Protein AF-A0A1H4PQY4-F1 (afdb_monomer)

Secondary structure (DSSP, 8-state):
------S-EEEEE-TT--SS--PPPHHHHHHHHHHHHHHHHHHHHHHHHHHHHHHSPP--------------S-S---HHHHHHHHHHHHHHHHHHHHHHHHHHHHHHHHHHHHHHSHHHHHHHHHHHHHHTTTT-HHHHHHHHHHSHHHH-TT-HHHHHHHHHHHHHHHPPP------------TTTB-EE-TTS-EES-----SEEEETTEEEEPPHHHHHHTTSPBPEEEEEEEEEEETTEEEEEEEE-SGGGTT-EEEEETTEEEEESS----EEEEE-SSSEEEEES-TTTSEEEEEETTEEEEEET-SSPPPEEEEE----

Solvent-accessible surface area (backbone atoms only — not comparable to full-atom values): 18465 Å² total; per-residue (Å²): 133,42,84,74,59,73,57,54,28,31,49,27,54,36,82,82,53,53,80,62,76,66,72,79,50,72,64,58,51,51,52,49,42,50,54,42,57,63,46,37,59,55,52,50,54,51,48,52,46,50,58,47,42,72,76,46,84,78,81,78,82,78,76,78,78,69,80,74,74,77,72,80,94,81,68,88,84,54,69,64,59,57,48,49,54,52,50,52,53,50,50,52,52,50,52,54,49,50,52,49,52,52,50,49,52,56,48,52,51,52,31,51,54,46,45,74,33,71,73,26,48,56,51,50,51,49,48,53,58,53,59,74,40,78,65,41,63,65,61,48,53,47,46,48,72,63,38,75,67,45,55,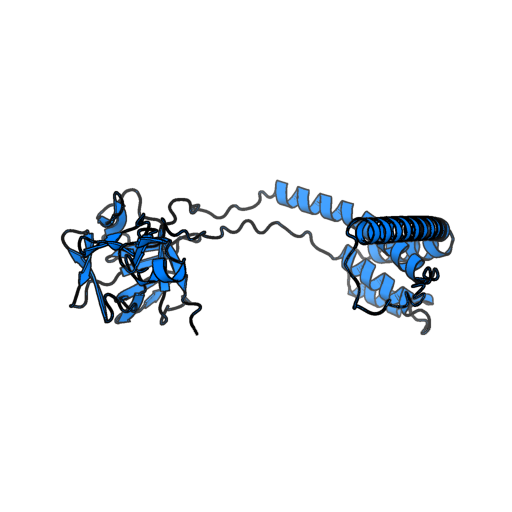40,82,89,32,53,67,59,46,54,47,49,51,52,47,45,51,51,69,58,52,73,61,85,75,83,84,56,69,82,75,89,78,88,47,71,48,33,32,30,19,52,41,97,87,57,33,33,22,33,63,60,76,43,67,62,56,45,76,56,98,87,39,84,40,74,53,52,74,70,51,35,50,63,75,77,34,33,63,44,31,30,25,51,46,64,78,65,46,56,54,96,64,20,35,35,18,22,41,29,29,66,37,83,94,53,50,76,20,16,51,26,67,60,94,43,31,31,24,77,30,88,56,88,44,69,43,35,28,39,42,65,53,85,62,35,27,39,43,22,41,56,51,93,89,82,26,21,29,32,27,73,59,89,52,31,32,31,49,34,70,81,51,95,66,58,29,36,28,43,75,48,69,60,88,72,127

Sequence (327 aa):
MGYLRKNSFMIFSDEGAPTEDRKLDPKEIAEIEAKHQEGKKRRADELILQEIGRRVPEVKKTYRSEKVSMPDRDGPKDPERDRAARAEAAEEAAKAKAEQAAAEAKRAEKVKAKAAGPEGDTLRQIVQSVQSFEGDRTAFTAFLSGDIDMKRRDNFDLRAFAWKVFEIETSKAKLPDNRYVPHRSAESTVRFKDDHRLGINEIGRQVKWVDGDQVSMTQSEKDQDQNPALWVKVADGAWAKDGNWGGHLQITCATQEGKWIGTKRAWLTPVSSKAQPVAFYDMGNYYEIWEKDRESGWALVVEGDHLRFIQNADRPGKFQIADSIWD

Foldseek 3Di:
DADAFQAKWFKFFDQPFDLDFDDDDPVNQVVLQVVLVVVLVVVLLVLLLVLLLVVQDDDPPPPPPPPPPDPDPDDPDPVVVVVVVVVVVVVVVVVSVVVNVVVVVVSSVVSVVVCVDPSVVVSVVLLVCLVVCQLPPVSLVCCLCPDPLSVDPVNVSVVVSSVVSSCSSPDGRDDDPRGDDGDDDQQRFWWQDPVQFIFGHDQQPQWDDDPNDTDGDDPVCSCAPGIHGWMWHADAPWDDDPNKIKHWIATPDPVQHRFTFADDVQFTGTHNDTHAMWMWDCSPRFTWIWRPDPPATFTWDHDPGTIGTHGPPPDHTTMDMGGPPPD

Structure (mmCIF, N/CA/C/O backbone):
data_AF-A0A1H4PQY4-F1
#
_entry.id   AF-A0A1H4PQY4-F1
#
loop_
_atom_site.group_PDB
_atom_site.id
_atom_site.type_symbol
_atom_site.label_atom_id
_atom_site.label_alt_id
_atom_site.label_comp_id
_atom_site.label_asym_id
_atom_site.label_entity_id
_atom_site.label_seq_id
_atom_site.pdbx_PDB_ins_code
_atom_site.Cartn_x
_atom_site.Cartn_y
_atom_site.Cartn_z
_atom_site.occupancy
_atom_site.B_iso_or_equiv
_atom_site.auth_seq_id
_atom_site.auth_comp_id
_atom_site.auth_asym_id
_atom_site.auth_atom_id
_atom_site.pdbx_PDB_model_num
ATOM 1 N N . MET A 1 1 ? -0.709 -14.478 15.725 1.00 33.78 1 MET A N 1
ATOM 2 C CA . MET A 1 1 ? -0.362 -13.839 17.015 1.00 33.78 1 MET A CA 1
ATOM 3 C C . MET A 1 1 ? -0.885 -12.414 16.947 1.00 33.78 1 MET A C 1
ATOM 5 O O . MET A 1 1 ? -0.330 -11.638 16.184 1.00 33.78 1 MET A O 1
ATOM 9 N N . GLY A 1 2 ? -2.012 -12.110 17.600 1.00 37.50 2 GLY A N 1
ATOM 10 C CA . GLY A 1 2 ? -2.624 -10.776 17.535 1.00 37.50 2 GLY A CA 1
ATOM 11 C C . GLY A 1 2 ? -1.738 -9.729 18.214 1.00 37.50 2 GLY A C 1
ATOM 12 O O . GLY A 1 2 ? -1.195 -9.984 19.289 1.00 37.50 2 GLY A O 1
ATOM 13 N N . TYR A 1 3 ? -1.550 -8.578 17.568 1.00 46.56 3 TYR A N 1
ATOM 14 C CA . TYR A 1 3 ? -0.760 -7.473 18.106 1.00 46.56 3 TYR A CA 1
ATOM 15 C C . TYR A 1 3 ? -1.542 -6.768 19.225 1.00 46.56 3 TYR A C 1
ATOM 17 O O . TYR A 1 3 ? -2.517 -6.071 18.968 1.00 46.56 3 TYR A O 1
ATOM 25 N N . LEU A 1 4 ? -1.102 -6.927 20.476 1.00 52.59 4 LEU A N 1
ATOM 26 C CA . LEU A 1 4 ? -1.619 -6.161 21.616 1.00 52.59 4 LEU A CA 1
ATOM 27 C C . LEU A 1 4 ? -1.149 -4.700 21.529 1.00 52.59 4 LEU A C 1
ATOM 29 O O . LEU A 1 4 ? 0.046 -4.417 21.648 1.00 52.59 4 LEU A O 1
ATOM 33 N N . ARG A 1 5 ? -2.088 -3.765 21.355 1.00 60.78 5 ARG A N 1
ATOM 34 C CA . ARG A 1 5 ? -1.817 -2.320 21.276 1.00 60.78 5 ARG A CA 1
ATOM 35 C C . ARG A 1 5 ? -1.573 -1.730 22.670 1.00 60.78 5 ARG A C 1
ATOM 37 O O . ARG A 1 5 ? -2.505 -1.352 23.373 1.00 60.78 5 ARG A O 1
ATOM 44 N N . LYS A 1 6 ? -0.297 -1.684 23.076 1.00 59.44 6 LYS A N 1
ATOM 45 C CA . LYS A 1 6 ? 0.154 -1.080 24.350 1.00 59.44 6 LYS A CA 1
ATOM 46 C C . LYS A 1 6 ? 0.358 0.442 24.277 1.00 59.44 6 LYS A C 1
ATOM 48 O O . LYS A 1 6 ? 0.360 1.094 25.318 1.00 59.44 6 LYS A O 1
ATOM 53 N N . ASN A 1 7 ? 0.524 0.985 23.070 1.00 74.88 7 ASN A N 1
ATOM 54 C CA . ASN A 1 7 ? 0.699 2.417 22.816 1.00 74.88 7 ASN A CA 1
ATOM 55 C C . ASN A 1 7 ? -0.653 3.105 22.586 1.00 74.88 7 ASN A C 1
ATOM 57 O O . ASN A 1 7 ? -1.669 2.436 22.391 1.00 74.88 7 ASN A O 1
ATOM 61 N N . SER A 1 8 ? -0.653 4.437 22.634 1.00 86.69 8 SER A N 1
ATOM 62 C CA . SER A 1 8 ? -1.851 5.235 22.386 1.00 86.69 8 SER A CA 1
ATOM 63 C C . SER A 1 8 ? -2.271 5.192 20.912 1.00 86.69 8 SER A C 1
ATOM 65 O O . SER A 1 8 ? -1.435 5.188 20.009 1.00 86.69 8 SER A O 1
ATOM 67 N N . PHE A 1 9 ? -3.575 5.173 20.665 1.00 89.62 9 PHE A N 1
ATOM 68 C CA . PHE A 1 9 ? -4.172 5.193 19.338 1.00 89.62 9 PHE A CA 1
ATOM 69 C C . PHE A 1 9 ? -5.474 5.999 19.329 1.00 89.62 9 PHE A C 1
ATOM 71 O O . PHE A 1 9 ? -6.131 6.182 20.356 1.00 89.62 9 PHE A O 1
ATOM 78 N N . MET A 1 10 ? -5.855 6.469 18.145 1.00 90.56 10 MET A N 1
ATOM 79 C CA . MET A 1 10 ? -7.149 7.095 17.877 1.00 90.56 10 MET A CA 1
ATOM 80 C C . MET A 1 10 ? -8.108 6.104 17.238 1.00 90.56 10 MET A C 1
ATOM 82 O O . MET A 1 10 ? -7.688 5.192 16.528 1.00 90.56 10 MET A O 1
ATOM 86 N N . ILE A 1 11 ? -9.400 6.358 17.421 1.00 93.50 11 ILE A N 1
ATOM 87 C CA . ILE A 1 11 ? -10.490 5.656 16.745 1.00 93.50 11 ILE A CA 1
ATOM 88 C C . ILE A 1 11 ? -11.163 6.642 15.785 1.00 93.50 11 ILE A C 1
ATOM 90 O O . ILE A 1 11 ? -11.366 7.811 16.127 1.00 93.50 11 ILE A O 1
ATOM 94 N N . PHE A 1 12 ? -11.516 6.190 14.586 1.00 94.00 12 PHE A N 1
ATOM 95 C CA . PHE A 1 12 ? -12.342 6.956 13.654 1.00 94.00 12 PHE A CA 1
ATOM 96 C C . PHE A 1 12 ? -13.389 6.060 12.994 1.00 94.00 12 PHE A C 1
ATOM 98 O O . PHE A 1 12 ? -13.170 4.862 12.826 1.00 94.00 12 PHE A O 1
ATOM 105 N N . SER A 1 13 ? -14.550 6.631 12.684 1.00 95.31 13 SER A N 1
ATOM 106 C CA . SER A 1 13 ? -15.623 5.943 11.969 1.00 95.31 13 SER A CA 1
ATOM 107 C C . SER A 1 13 ? -15.260 5.790 10.492 1.00 95.31 13 SER A C 1
ATOM 109 O O . SER A 1 13 ? -14.629 6.660 9.897 1.00 95.31 13 SER A O 1
ATOM 111 N N . ASP A 1 14 ? -15.643 4.670 9.900 1.00 94.19 14 ASP A N 1
ATOM 112 C CA . ASP A 1 14 ? -15.400 4.367 8.497 1.00 94.19 14 ASP A CA 1
ATOM 113 C C . ASP A 1 14 ? -16.565 3.562 7.916 1.00 94.19 14 ASP A C 1
ATOM 115 O O . ASP A 1 14 ? -16.443 2.390 7.557 1.00 94.19 14 ASP A O 1
ATOM 119 N N . GLU A 1 15 ? -17.742 4.188 7.859 1.00 90.81 15 GLU A N 1
ATOM 120 C CA . GLU A 1 15 ? -18.964 3.547 7.353 1.00 90.81 15 GLU A CA 1
ATOM 121 C C . GLU A 1 15 ? -18.823 3.030 5.911 1.00 90.81 15 GLU A C 1
ATOM 123 O O . GLU A 1 15 ? -19.484 2.059 5.528 1.00 90.81 15 GLU A O 1
ATOM 128 N N . GLY A 1 16 ? -17.934 3.652 5.130 1.00 89.38 16 GLY A N 1
ATOM 129 C CA . GLY A 1 16 ? -17.624 3.286 3.751 1.00 89.38 16 GLY A CA 1
ATOM 130 C C . GLY A 1 16 ? -16.716 2.064 3.601 1.00 89.38 16 GLY A C 1
ATOM 131 O O . GLY A 1 16 ? -16.601 1.556 2.483 1.00 89.38 16 GLY A O 1
ATOM 132 N N . ALA A 1 17 ? -16.104 1.563 4.682 1.00 90.12 17 ALA A N 1
ATOM 133 C CA . ALA A 1 17 ? -15.216 0.409 4.607 1.00 90.12 17 ALA A CA 1
ATOM 134 C C . ALA A 1 17 ? -15.949 -0.811 4.017 1.00 90.12 17 ALA A C 1
ATOM 136 O O . ALA A 1 17 ? -17.002 -1.215 4.531 1.00 90.12 17 ALA A O 1
ATOM 137 N N . PRO A 1 18 ? -15.430 -1.432 2.947 1.00 87.75 18 PRO A N 1
ATOM 138 C CA . PRO A 1 18 ? -16.059 -2.601 2.353 1.00 87.75 18 PRO A CA 1
ATOM 139 C C . PRO A 1 18 ? -15.957 -3.800 3.301 1.00 87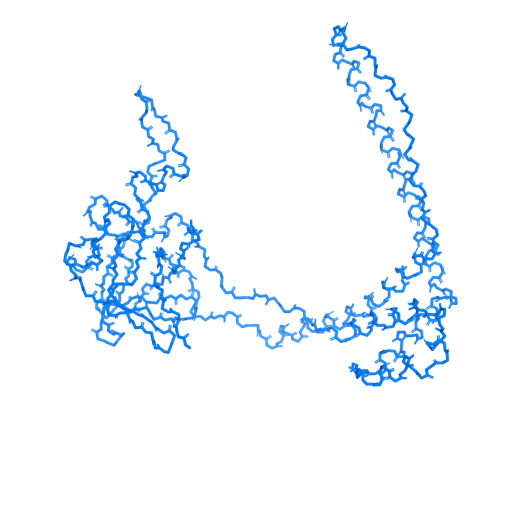.75 18 PRO A C 1
ATOM 141 O O . PRO A 1 18 ? -14.962 -3.976 3.994 1.00 87.75 18 PRO A O 1
ATOM 144 N N . THR A 1 19 ? -16.985 -4.649 3.331 1.00 84.50 19 THR A N 1
ATOM 145 C CA . THR A 1 19 ? -16.993 -5.856 4.182 1.00 84.50 19 THR A CA 1
ATOM 146 C C . THR A 1 19 ? -16.064 -6.952 3.667 1.00 84.50 19 THR A C 1
ATOM 148 O O . THR A 1 19 ? -15.614 -7.787 4.441 1.00 84.50 19 THR A O 1
ATOM 151 N N . GLU A 1 20 ? -15.728 -6.923 2.381 1.00 78.44 20 GLU A N 1
ATOM 152 C CA . GLU A 1 20 ? -14.782 -7.849 1.772 1.00 78.44 20 GLU A CA 1
ATOM 153 C C . GLU A 1 20 ? -13.761 -7.075 0.946 1.00 78.44 20 GLU A C 1
ATOM 155 O O . GLU A 1 20 ? -14.086 -6.064 0.317 1.00 78.44 20 GLU A O 1
ATOM 160 N N . ASP A 1 21 ? -12.523 -7.564 0.925 1.00 70.38 21 ASP A N 1
ATOM 161 C CA . ASP A 1 21 ? -11.526 -7.071 -0.014 1.00 70.38 21 ASP A CA 1
ATOM 162 C C . ASP A 1 21 ? -11.977 -7.306 -1.449 1.00 70.38 21 ASP A C 1
ATOM 164 O O . ASP A 1 21 ? -12.426 -8.400 -1.813 1.00 70.38 21 ASP A O 1
ATOM 168 N N . ARG A 1 22 ? -11.773 -6.299 -2.305 1.00 73.25 22 ARG A N 1
ATOM 169 C CA . ARG A 1 22 ? -11.944 -6.482 -3.742 1.00 73.25 22 ARG A CA 1
ATOM 170 C C . ARG A 1 22 ? -10.872 -7.443 -4.247 1.00 73.25 22 ARG A C 1
ATOM 172 O O . ARG A 1 22 ? -9.734 -7.059 -4.519 1.00 73.25 22 ARG A O 1
ATOM 179 N N . LYS A 1 23 ? -11.263 -8.697 -4.437 1.00 75.88 23 LYS A N 1
ATOM 180 C CA . LYS A 1 23 ? -10.461 -9.685 -5.156 1.00 75.88 23 LYS A CA 1
ATOM 181 C C . LYS A 1 23 ? -10.551 -9.391 -6.651 1.00 75.88 23 LYS A C 1
ATOM 183 O O . LYS A 1 23 ? -11.630 -9.102 -7.162 1.00 75.88 23 LYS A O 1
ATOM 188 N N . LEU A 1 24 ? -9.410 -9.433 -7.336 1.00 78.94 24 LEU A N 1
ATOM 189 C CA . LEU A 1 24 ? -9.397 -9.427 -8.798 1.00 78.94 24 LEU A CA 1
ATOM 190 C C . LEU A 1 24 ? -10.057 -10.712 -9.297 1.00 78.94 24 LEU A C 1
ATOM 192 O O . LEU A 1 24 ? -9.781 -11.794 -8.771 1.00 78.94 24 LEU A O 1
ATOM 196 N N . ASP A 1 25 ? -10.906 -10.588 -10.311 1.00 84.50 25 ASP A N 1
ATOM 197 C CA . ASP A 1 25 ? -11.481 -11.755 -10.977 1.00 84.50 25 ASP A CA 1
ATOM 198 C C . ASP A 1 25 ? -10.363 -12.520 -11.712 1.00 84.50 25 ASP A C 1
ATOM 200 O O . ASP A 1 25 ? -9.499 -11.885 -12.328 1.00 84.50 25 ASP A O 1
ATOM 204 N N . PRO A 1 26 ? -10.349 -13.867 -11.713 1.00 86.94 26 PRO A N 1
ATOM 205 C CA . PRO A 1 26 ? -9.396 -14.632 -12.511 1.00 86.94 26 PRO A CA 1
ATOM 206 C C . PRO A 1 26 ? -9.290 -14.192 -13.979 1.00 86.94 26 PRO A C 1
ATOM 208 O O . PRO A 1 26 ? -8.204 -14.281 -14.549 1.00 86.94 26 PRO A O 1
ATOM 211 N N . LYS A 1 27 ? -10.366 -13.668 -14.591 1.00 88.38 27 LYS A N 1
ATOM 212 C CA . LYS A 1 27 ? -10.301 -13.114 -15.954 1.00 88.38 27 LYS A CA 1
ATOM 213 C C . LYS A 1 27 ? -9.520 -11.802 -16.022 1.00 88.38 27 LYS A C 1
ATOM 215 O O . LYS A 1 27 ? -8.740 -11.632 -16.951 1.00 88.38 27 LYS A O 1
ATOM 220 N N . GLU A 1 28 ? -9.688 -10.905 -15.048 1.00 86.38 28 GLU A N 1
ATOM 221 C CA . GLU A 1 28 ? -8.910 -9.658 -14.962 1.00 86.38 28 GLU A CA 1
ATOM 222 C C . GLU A 1 28 ? -7.418 -9.964 -14.760 1.00 86.38 28 GLU A C 1
ATOM 224 O O . GLU A 1 28 ? -6.567 -9.359 -15.411 1.00 86.38 28 GLU A O 1
ATOM 229 N N . ILE A 1 29 ? -7.094 -10.942 -13.903 1.00 88.00 29 ILE A N 1
ATOM 230 C CA . ILE A 1 29 ? -5.712 -11.408 -13.703 1.00 88.00 29 ILE A CA 1
ATOM 231 C C . ILE A 1 29 ? -5.143 -11.939 -15.021 1.00 88.00 29 ILE A C 1
ATOM 233 O O . ILE A 1 29 ? -4.070 -11.503 -15.435 1.00 88.00 29 ILE A O 1
ATOM 237 N N . ALA A 1 30 ? -5.879 -12.817 -15.708 1.00 89.06 30 ALA A N 1
ATOM 238 C CA . ALA A 1 30 ? -5.453 -13.376 -16.987 1.00 89.06 30 ALA A CA 1
ATOM 239 C C . ALA A 1 30 ? -5.256 -12.294 -18.064 1.00 89.06 30 ALA A C 1
ATOM 241 O O . ALA A 1 30 ? -4.303 -12.369 -18.835 1.00 89.06 30 ALA A O 1
ATOM 242 N N . GLU A 1 31 ? -6.104 -11.261 -18.105 1.00 91.44 31 GLU A N 1
ATOM 243 C CA . GLU A 1 31 ? -5.945 -10.137 -19.035 1.00 91.44 31 GLU A CA 1
ATOM 244 C C . GLU A 1 31 ? -4.682 -9.314 -18.729 1.00 91.44 31 GLU A C 1
ATOM 246 O O . GLU A 1 31 ? -3.933 -8.954 -19.642 1.00 91.44 31 GLU A O 1
ATOM 251 N N . ILE A 1 32 ? -4.412 -9.033 -17.450 1.00 89.88 32 ILE A N 1
ATOM 252 C CA . ILE A 1 32 ? -3.200 -8.322 -17.018 1.00 89.88 32 ILE A CA 1
ATOM 253 C C . ILE A 1 32 ? -1.950 -9.144 -17.350 1.00 89.88 32 ILE A C 1
ATOM 255 O O . ILE A 1 32 ? -0.966 -8.602 -17.859 1.00 89.88 32 ILE A O 1
ATOM 259 N N . GLU A 1 33 ? -1.985 -10.451 -17.097 1.00 91.81 33 GLU A N 1
ATOM 260 C CA . GLU A 1 33 ? -0.893 -11.361 -17.430 1.00 91.81 33 GLU A CA 1
ATOM 261 C C . GLU A 1 33 ? -0.677 -11.456 -18.942 1.00 91.81 33 GLU A C 1
ATOM 263 O O . GLU A 1 33 ? 0.466 -11.347 -19.384 1.00 91.81 33 GLU A O 1
ATOM 268 N N . ALA A 1 34 ? -1.739 -11.558 -19.745 1.00 90.81 34 ALA A N 1
ATOM 269 C CA . ALA A 1 34 ? -1.648 -11.570 -21.204 1.00 90.81 34 ALA A CA 1
ATOM 270 C C . ALA A 1 34 ? -1.002 -10.283 -21.742 1.00 90.81 34 ALA A C 1
ATOM 272 O O . ALA A 1 34 ? -0.012 -10.349 -22.474 1.00 90.81 34 ALA A O 1
ATOM 273 N N . LYS A 1 35 ? -1.467 -9.109 -21.292 1.00 92.06 35 LYS A N 1
ATOM 274 C CA . LYS A 1 35 ? -0.858 -7.814 -21.654 1.00 92.06 35 LYS A CA 1
ATOM 275 C C . LYS A 1 35 ? 0.603 -7.719 -21.215 1.00 92.06 35 LYS A C 1
ATOM 277 O O . LYS A 1 35 ? 1.431 -7.139 -21.917 1.00 92.06 35 LYS A O 1
ATOM 282 N N . HIS A 1 36 ? 0.947 -8.284 -20.058 1.00 92.12 36 HIS A N 1
ATOM 283 C CA . HIS A 1 36 ? 2.331 -8.333 -19.587 1.00 92.12 36 HIS A CA 1
ATOM 284 C C . HIS A 1 36 ? 3.214 -9.210 -20.479 1.00 92.12 36 HIS A C 1
ATOM 286 O O . HIS A 1 36 ? 4.338 -8.802 -20.782 1.00 92.12 36 HIS A O 1
ATOM 292 N N . GLN A 1 37 ? 2.717 -10.370 -20.926 1.00 89.12 37 GLN A N 1
ATOM 293 C CA . GLN A 1 37 ? 3.428 -11.240 -21.871 1.00 89.12 37 GLN A CA 1
ATOM 294 C C . GLN A 1 37 ? 3.620 -10.549 -23.227 1.00 89.12 37 GLN A C 1
ATOM 296 O O . GLN A 1 37 ? 4.742 -10.503 -23.729 1.00 89.12 37 GLN A O 1
ATOM 301 N N . GLU A 1 38 ? 2.583 -9.909 -23.774 1.00 89.75 38 GLU A N 1
ATOM 302 C CA . GLU A 1 38 ? 2.698 -9.098 -24.998 1.00 89.75 38 GLU A CA 1
ATOM 303 C C . GLU A 1 38 ? 3.737 -7.973 -24.838 1.00 89.75 38 GLU A C 1
ATOM 305 O O . GLU A 1 38 ? 4.557 -7.715 -25.725 1.00 89.75 38 GLU A O 1
ATOM 310 N N . GLY A 1 39 ? 3.768 -7.338 -23.662 1.00 90.69 39 GLY A N 1
ATOM 311 C CA . GLY A 1 39 ? 4.714 -6.279 -23.325 1.00 90.69 39 GLY A CA 1
ATOM 312 C C . GLY A 1 39 ? 6.168 -6.733 -23.152 1.00 90.69 39 GLY A C 1
ATOM 313 O O . GLY A 1 39 ? 7.065 -5.889 -23.211 1.00 90.69 39 GLY A O 1
ATOM 314 N N . LYS A 1 40 ? 6.451 -8.028 -22.943 1.00 91.62 40 LYS A N 1
ATOM 315 C CA . LYS A 1 40 ? 7.836 -8.537 -22.840 1.00 91.62 40 LYS A CA 1
ATOM 316 C C . LYS A 1 40 ? 8.594 -8.373 -24.147 1.00 91.62 40 LYS A C 1
ATOM 318 O O . LYS A 1 40 ? 9.715 -7.871 -24.122 1.00 91.62 40 LYS A O 1
ATOM 323 N N . LYS A 1 41 ? 7.954 -8.679 -25.279 1.00 89.31 41 LYS A N 1
ATOM 324 C CA . LYS A 1 41 ? 8.558 -8.508 -26.607 1.00 89.31 41 LYS A CA 1
ATOM 325 C C . LYS A 1 41 ? 8.983 -7.058 -26.842 1.00 89.31 41 LYS A C 1
ATOM 327 O O . LYS A 1 41 ? 10.128 -6.803 -27.199 1.00 89.31 41 LYS A O 1
ATOM 332 N N . ARG A 1 42 ? 8.101 -6.100 -26.529 1.00 91.69 42 ARG A N 1
ATOM 333 C CA . ARG A 1 42 ? 8.418 -4.667 -26.638 1.00 91.69 42 ARG A CA 1
ATOM 334 C C . ARG A 1 42 ? 9.588 -4.267 -25.736 1.00 91.69 42 ARG A C 1
ATOM 336 O O . ARG A 1 42 ? 10.472 -3.546 -26.181 1.00 91.69 42 ARG A O 1
ATOM 343 N N . ARG A 1 43 ? 9.622 -4.753 -24.489 1.00 92.25 43 ARG A N 1
ATOM 344 C CA . ARG A 1 43 ? 10.732 -4.486 -23.555 1.00 92.25 43 ARG A CA 1
ATOM 345 C C . ARG A 1 43 ? 12.058 -5.079 -24.038 1.00 92.25 43 ARG A C 1
ATOM 347 O O . ARG A 1 43 ? 13.093 -4.446 -23.856 1.00 92.25 43 ARG A O 1
ATOM 354 N N . ALA A 1 44 ? 12.038 -6.255 -24.666 1.00 91.19 44 ALA A N 1
ATOM 355 C CA . ALA A 1 44 ? 13.225 -6.848 -25.278 1.00 91.19 44 ALA A CA 1
ATOM 356 C C . ALA A 1 44 ? 13.725 -6.008 -26.470 1.00 91.19 44 ALA A C 1
ATOM 358 O O . ALA A 1 44 ? 14.917 -5.712 -26.548 1.00 91.19 44 ALA A O 1
ATOM 359 N N . ASP A 1 45 ? 12.825 -5.539 -27.341 1.00 90.38 45 ASP A N 1
ATOM 360 C CA . ASP A 1 45 ? 13.171 -4.659 -28.468 1.00 90.38 45 ASP A CA 1
ATOM 361 C C . ASP A 1 45 ? 13.720 -3.296 -27.997 1.00 90.38 45 ASP A C 1
ATOM 363 O O . ASP A 1 45 ? 14.720 -2.795 -28.520 1.00 90.38 45 ASP A O 1
ATOM 367 N N . GLU A 1 46 ? 13.117 -2.702 -26.962 1.00 92.62 46 GLU A N 1
ATOM 368 C CA . GLU A 1 46 ? 13.613 -1.479 -26.316 1.00 92.62 46 GLU A CA 1
ATOM 369 C C . GLU A 1 46 ? 15.007 -1.683 -25.708 1.00 92.62 46 GLU A C 1
ATOM 371 O O . GLU A 1 46 ? 15.869 -0.806 -25.820 1.00 92.62 46 GLU A O 1
ATOM 376 N N . LEU A 1 47 ? 15.262 -2.851 -25.112 1.00 93.31 47 LEU A N 1
ATOM 377 C CA . LEU A 1 47 ? 16.566 -3.192 -24.553 1.00 93.31 47 LEU A CA 1
ATOM 378 C C . LEU A 1 47 ? 17.642 -3.308 -25.646 1.00 93.31 47 LEU A C 1
ATOM 380 O O . LEU A 1 47 ? 18.759 -2.833 -25.440 1.00 93.31 47 LEU A O 1
ATOM 384 N N . ILE A 1 48 ? 17.312 -3.861 -26.821 1.00 91.88 48 ILE A N 1
ATOM 385 C CA . ILE A 1 48 ? 18.211 -3.885 -27.992 1.00 91.88 48 ILE A CA 1
ATOM 386 C C . ILE A 1 48 ? 18.581 -2.455 -28.407 1.00 91.88 48 ILE A C 1
ATOM 388 O O . ILE A 1 48 ? 19.759 -2.140 -28.596 1.00 91.88 48 ILE A O 1
ATOM 392 N N . LEU A 1 49 ? 17.588 -1.565 -28.512 1.00 90.38 49 LEU A N 1
ATOM 393 C CA . LEU A 1 49 ? 17.819 -0.160 -28.860 1.00 90.38 49 LEU A CA 1
ATOM 394 C C . LEU A 1 49 ? 18.675 0.556 -27.808 1.00 90.38 49 LEU A C 1
ATOM 396 O O . LEU A 1 49 ? 19.559 1.338 -28.166 1.00 90.38 49 LEU A O 1
ATOM 400 N N . GLN A 1 50 ? 18.449 0.283 -26.522 1.00 89.94 50 GLN A N 1
ATOM 401 C CA . GLN A 1 50 ? 19.236 0.856 -25.432 1.00 89.94 50 GLN A CA 1
ATOM 402 C C . GLN A 1 50 ? 20.700 0.402 -25.496 1.00 89.94 50 GLN A C 1
ATOM 404 O O . GLN A 1 50 ? 21.606 1.225 -25.345 1.00 89.94 50 GLN A O 1
ATOM 409 N N . GLU A 1 51 ? 20.933 -0.888 -25.730 1.00 89.88 51 GLU A N 1
ATOM 410 C CA . GLU A 1 51 ? 22.273 -1.470 -25.781 1.00 89.88 51 GLU A CA 1
ATOM 411 C C . GLU A 1 51 ? 23.081 -0.917 -26.965 1.00 89.88 51 GLU A C 1
ATOM 413 O O . GLU A 1 51 ? 24.236 -0.521 -26.809 1.00 89.88 51 GLU A O 1
ATOM 418 N N . ILE A 1 52 ? 22.446 -0.755 -28.127 1.00 87.56 52 ILE A N 1
ATOM 419 C CA . ILE A 1 52 ? 23.066 -0.108 -29.292 1.00 87.56 52 ILE A CA 1
ATOM 420 C C . ILE A 1 52 ? 23.276 1.389 -29.043 1.00 87.56 52 ILE A C 1
ATOM 422 O O . ILE A 1 52 ? 24.326 1.937 -29.380 1.00 87.56 52 ILE A O 1
ATOM 426 N N . GLY A 1 53 ? 22.317 2.057 -28.400 1.00 85.19 53 GLY A N 1
ATOM 427 C CA . GLY A 1 53 ? 22.404 3.470 -28.034 1.00 85.19 53 GLY A CA 1
ATOM 428 C C . GLY A 1 53 ? 23.605 3.803 -27.150 1.00 85.19 53 GLY A C 1
ATOM 429 O O . GLY A 1 53 ? 24.231 4.844 -27.356 1.00 85.19 53 GLY A O 1
ATOM 430 N N . ARG A 1 54 ? 23.979 2.909 -26.224 1.00 83.06 54 ARG A N 1
ATOM 431 C CA . ARG A 1 54 ? 25.184 3.045 -25.381 1.00 83.06 54 ARG A CA 1
ATOM 432 C C . ARG A 1 54 ? 26.481 3.047 -26.188 1.00 83.06 54 ARG A C 1
ATOM 434 O O . ARG A 1 54 ? 27.438 3.705 -25.796 1.00 83.06 54 ARG A O 1
ATOM 441 N N . ARG A 1 55 ? 26.504 2.345 -27.323 1.00 79.25 55 ARG A N 1
ATOM 442 C CA . ARG A 1 55 ? 27.669 2.237 -28.218 1.00 79.25 55 ARG A CA 1
ATOM 443 C C . ARG A 1 55 ? 27.739 3.371 -29.243 1.00 79.25 55 ARG A C 1
ATOM 445 O O . ARG A 1 55 ? 28.750 3.526 -29.925 1.00 79.25 55 ARG A O 1
ATOM 452 N N . VAL A 1 56 ? 26.678 4.173 -29.370 1.00 79.69 56 VAL A N 1
ATOM 453 C CA . VAL A 1 56 ? 26.664 5.380 -30.205 1.00 79.69 56 VAL A CA 1
ATOM 454 C C . VAL A 1 56 ? 27.089 6.584 -29.355 1.00 79.69 56 VAL A C 1
ATOM 456 O O . VAL A 1 56 ? 26.416 6.861 -28.358 1.00 79.69 56 VAL A O 1
ATOM 459 N N . PRO A 1 57 ? 28.144 7.330 -29.752 1.00 73.12 57 PRO A N 1
ATOM 460 C CA . PRO A 1 57 ? 28.665 8.461 -28.984 1.00 73.12 57 PRO A CA 1
ATOM 461 C C . PRO A 1 57 ? 27.576 9.458 -28.577 1.00 73.12 57 PRO A C 1
ATOM 463 O O . PRO A 1 57 ? 26.691 9.781 -29.376 1.00 73.12 57 PRO A O 1
ATOM 466 N N . GLU A 1 58 ? 27.651 9.960 -27.343 1.00 69.94 58 GLU A N 1
ATOM 467 C CA . GLU A 1 58 ? 26.753 11.016 -26.880 1.00 69.94 58 GLU A CA 1
ATOM 468 C C . GLU A 1 58 ? 26.988 12.324 -27.640 1.00 69.94 58 GLU A C 1
ATOM 470 O O . GLU A 1 58 ? 28.116 12.687 -27.989 1.00 69.94 58 GLU A O 1
ATOM 475 N N . VAL A 1 59 ? 25.900 13.062 -27.865 1.00 64.19 59 VAL A N 1
ATOM 476 C CA . VAL A 1 59 ? 25.980 14.450 -28.315 1.00 64.19 59 VAL A CA 1
ATOM 477 C C . VAL A 1 59 ? 26.567 15.248 -27.153 1.00 64.19 59 VAL A C 1
ATOM 479 O O . VAL A 1 59 ? 25.940 15.362 -26.101 1.00 64.19 59 VAL A O 1
ATOM 482 N N . LYS A 1 60 ? 27.788 15.775 -27.313 1.00 59.38 60 LYS A N 1
ATOM 483 C CA . LYS A 1 60 ? 28.402 16.638 -26.297 1.00 59.38 60 LYS A CA 1
ATOM 484 C C . LYS A 1 60 ? 27.461 17.810 -26.021 1.00 59.38 60 LYS A C 1
ATOM 486 O O . LYS A 1 60 ? 27.194 18.602 -26.922 1.00 59.38 60 LYS A O 1
ATOM 491 N N . LYS A 1 61 ? 26.992 17.943 -24.777 1.00 54.25 61 LYS A N 1
ATOM 492 C CA . LYS A 1 61 ? 26.293 19.149 -24.325 1.00 54.25 61 LYS A CA 1
ATOM 493 C C . LYS A 1 61 ? 27.291 20.300 -24.349 1.00 54.25 61 LYS A C 1
ATOM 495 O O . LYS A 1 61 ? 28.104 20.440 -23.438 1.00 54.25 61 LYS A O 1
ATOM 500 N N . THR A 1 62 ? 27.262 21.112 -25.396 1.00 48.12 62 THR A N 1
ATOM 501 C CA . THR A 1 62 ? 27.968 22.389 -25.406 1.00 48.12 62 THR A CA 1
ATOM 502 C C . THR A 1 62 ? 27.203 23.342 -24.498 1.00 48.12 62 THR A C 1
ATOM 504 O O . THR A 1 62 ? 26.329 24.079 -24.943 1.00 48.12 62 THR A O 1
ATOM 507 N N . TYR A 1 63 ? 27.510 23.320 -23.200 1.00 45.84 63 TYR A N 1
ATOM 508 C CA . TYR A 1 63 ? 27.257 24.490 -22.370 1.00 45.84 63 TYR A CA 1
ATOM 509 C C . TYR A 1 63 ? 28.238 25.559 -22.835 1.00 45.84 63 TYR A C 1
ATOM 511 O O . TYR A 1 63 ? 29.399 25.571 -22.430 1.00 45.84 63 TYR A O 1
ATOM 519 N N . ARG A 1 64 ? 27.792 26.434 -23.739 1.00 43.00 64 ARG A N 1
ATOM 520 C CA . ARG A 1 64 ? 28.499 27.679 -24.014 1.00 43.00 64 ARG A CA 1
ATOM 521 C C . ARG A 1 64 ? 28.295 28.558 -22.784 1.00 43.00 64 ARG A C 1
ATOM 523 O O . ARG A 1 64 ? 27.373 29.358 -22.726 1.00 43.00 64 ARG A O 1
ATOM 530 N N . SER A 1 65 ? 29.122 28.364 -21.759 1.00 40.22 65 SER A N 1
ATOM 531 C CA . SER A 1 65 ? 29.285 29.341 -20.686 1.00 40.22 65 SER A CA 1
ATOM 532 C C . SER A 1 65 ? 30.072 30.521 -21.254 1.00 40.22 65 SER A C 1
ATOM 534 O O . SER A 1 65 ? 31.222 30.760 -20.881 1.00 40.22 65 SER A O 1
ATOM 536 N N . GLU A 1 66 ? 29.500 31.220 -22.234 1.00 41.38 66 GLU A N 1
ATOM 537 C CA . GLU A 1 66 ? 29.970 32.562 -22.514 1.00 41.38 66 GLU A CA 1
ATOM 538 C C . GLU A 1 66 ? 29.643 33.373 -21.273 1.00 41.38 66 GLU A C 1
ATOM 540 O O . GLU A 1 66 ? 28.497 33.451 -20.835 1.00 41.38 66 GLU A O 1
ATOM 545 N N . LYS A 1 67 ? 30.708 33.856 -20.632 1.00 41.38 67 LYS A N 1
ATOM 546 C CA . LYS A 1 67 ? 30.646 34.809 -19.538 1.00 41.38 67 LYS A CA 1
ATOM 547 C C . LYS A 1 67 ? 29.736 35.951 -19.983 1.00 41.38 67 LYS A C 1
ATOM 549 O O . LYS A 1 67 ? 30.195 36.878 -20.645 1.00 41.38 67 LYS A O 1
ATOM 554 N N . VAL A 1 68 ? 28.469 35.906 -19.588 1.00 40.88 68 VAL A N 1
ATOM 555 C CA . VAL A 1 68 ? 27.679 37.118 -19.454 1.00 40.88 68 VAL A CA 1
ATOM 556 C C . VAL A 1 68 ? 28.372 37.868 -18.327 1.00 40.88 68 VAL A C 1
ATOM 558 O O . VAL A 1 68 ? 28.230 37.524 -17.154 1.00 40.88 68 VAL A O 1
ATOM 561 N N . SER A 1 69 ? 29.251 38.797 -18.703 1.00 41.38 69 SER A N 1
ATOM 562 C CA . SER A 1 69 ? 29.785 39.807 -17.800 1.00 41.38 69 SER A CA 1
ATOM 563 C C . SER A 1 69 ? 28.589 40.399 -17.073 1.00 41.38 69 SER A C 1
ATOM 565 O O . SER A 1 69 ? 27.771 41.056 -17.710 1.00 41.38 69 SER A O 1
ATOM 567 N N . MET A 1 70 ? 28.437 40.108 -15.779 1.00 41.25 70 MET A N 1
ATOM 568 C CA . MET A 1 70 ? 27.435 40.789 -14.970 1.00 41.25 70 MET A CA 1
ATOM 569 C C . MET A 1 70 ? 27.816 42.271 -14.967 1.00 41.25 70 MET A C 1
ATOM 571 O O . MET A 1 70 ? 28.907 42.584 -14.491 1.00 41.25 70 MET A O 1
ATOM 575 N N . PRO A 1 71 ? 27.002 43.175 -15.538 1.00 45.88 71 PRO A N 1
ATOM 576 C CA . PRO A 1 71 ? 27.257 44.594 -15.374 1.00 45.88 71 PRO A CA 1
ATOM 577 C C . PRO A 1 71 ? 27.045 44.960 -13.899 1.00 45.88 71 PRO A C 1
ATOM 579 O O . PRO A 1 71 ? 26.139 44.431 -13.247 1.00 45.88 71 PRO A O 1
ATOM 582 N N . ASP A 1 72 ? 27.908 45.837 -13.384 1.00 48.44 72 ASP A N 1
ATOM 583 C CA . ASP A 1 72 ? 27.871 46.335 -12.010 1.00 48.44 72 ASP A CA 1
ATOM 584 C C . ASP A 1 72 ? 26.463 46.794 -11.607 1.00 48.44 72 ASP A C 1
ATOM 586 O O . ASP A 1 72 ? 25.748 47.482 -12.340 1.00 48.44 72 ASP A O 1
ATOM 590 N N . ARG A 1 73 ? 26.053 46.362 -10.415 1.00 51.44 73 ARG A N 1
ATOM 591 C CA . ARG A 1 73 ? 24.671 46.360 -9.926 1.00 51.44 73 ARG A CA 1
ATOM 592 C C . ARG A 1 73 ? 24.256 47.691 -9.282 1.00 51.44 73 ARG A C 1
ATOM 594 O O . ARG A 1 73 ? 23.523 47.654 -8.304 1.00 51.44 73 ARG A O 1
ATOM 601 N N . ASP A 1 74 ? 24.682 48.831 -9.826 1.00 50.66 74 ASP A N 1
ATOM 602 C CA . ASP A 1 74 ? 24.424 50.164 -9.248 1.00 50.66 74 ASP A CA 1
ATOM 603 C C . ASP A 1 74 ? 23.966 51.197 -10.301 1.00 50.66 74 ASP A C 1
ATOM 605 O O . ASP A 1 74 ? 24.598 52.225 -10.536 1.00 50.66 74 ASP A O 1
ATOM 609 N N . GLY A 1 75 ? 22.821 50.939 -10.943 1.00 56.78 75 GLY A N 1
ATOM 610 C CA . GLY A 1 75 ? 22.133 51.902 -11.813 1.00 56.78 75 GLY A CA 1
ATOM 611 C C . GLY A 1 75 ? 20.611 51.691 -11.826 1.00 56.78 75 GLY A C 1
ATOM 612 O O . GLY A 1 75 ? 20.154 50.585 -11.520 1.00 56.78 75 GLY A O 1
ATOM 613 N N . PRO A 1 76 ? 19.800 52.727 -12.134 1.00 48.97 76 PRO A N 1
ATOM 614 C CA . PRO A 1 76 ? 18.341 52.635 -12.088 1.00 48.97 76 PRO A CA 1
ATOM 615 C C . PRO A 1 76 ? 17.847 51.531 -13.032 1.00 48.97 76 PRO A C 1
ATOM 617 O O . PRO A 1 76 ? 18.163 51.529 -14.220 1.00 48.97 76 PRO A O 1
ATOM 620 N N . LYS A 1 77 ? 17.097 50.569 -12.478 1.00 59.47 77 LYS A N 1
ATOM 621 C CA . LYS A 1 77 ? 16.557 49.415 -13.207 1.00 59.47 77 LYS A CA 1
ATOM 622 C C . LYS A 1 77 ? 15.542 49.890 -14.235 1.00 59.47 77 LYS A C 1
ATOM 624 O O . LYS A 1 77 ? 14.416 50.219 -13.871 1.00 59.47 77 LYS A O 1
ATOM 629 N N . ASP A 1 78 ? 15.950 49.912 -15.495 1.00 65.88 78 ASP A N 1
ATOM 630 C CA . ASP A 1 78 ? 15.056 50.070 -16.633 1.00 65.88 78 ASP A CA 1
ATOM 631 C C . ASP A 1 78 ? 14.317 48.731 -16.862 1.00 65.88 78 ASP A C 1
ATOM 633 O O . ASP A 1 78 ? 14.925 47.756 -17.323 1.00 65.88 78 ASP A O 1
ATOM 637 N N . PRO A 1 79 ? 13.019 48.636 -16.513 1.00 65.06 79 PRO A N 1
ATOM 638 C CA . PRO A 1 79 ? 12.261 47.392 -16.611 1.00 65.06 79 PRO A CA 1
ATOM 639 C C . PRO A 1 79 ? 12.070 46.926 -18.061 1.00 65.06 79 PRO A C 1
ATOM 641 O O . PRO A 1 79 ? 11.728 45.763 -18.283 1.00 65.06 79 PRO A O 1
ATOM 644 N N . GLU A 1 80 ? 12.276 47.801 -19.046 1.00 66.06 80 GLU A N 1
ATOM 645 C CA . GLU A 1 80 ? 12.169 47.475 -20.465 1.00 66.06 80 GLU A CA 1
ATOM 646 C C . GLU A 1 80 ? 13.439 46.766 -20.963 1.00 66.06 80 GLU A C 1
ATOM 648 O O . GLU A 1 80 ? 13.347 45.742 -21.645 1.00 66.06 80 GLU A O 1
ATOM 653 N N . ARG A 1 81 ? 14.621 47.197 -20.497 1.00 64.81 81 ARG A N 1
ATOM 654 C CA . ARG A 1 81 ? 15.900 46.499 -20.736 1.00 64.81 81 ARG A CA 1
ATOM 655 C C . ARG A 1 81 ? 15.958 45.118 -20.084 1.00 64.81 81 ARG A C 1
ATOM 657 O O . ARG A 1 81 ? 16.402 44.165 -20.722 1.00 64.81 81 ARG A O 1
ATOM 664 N N . ASP A 1 82 ? 15.455 44.980 -18.857 1.00 67.31 82 ASP A N 1
ATOM 665 C CA . ASP A 1 82 ? 15.396 43.681 -18.169 1.00 67.31 82 ASP A CA 1
ATOM 666 C C . ASP A 1 82 ? 14.445 42.694 -18.873 1.00 67.31 82 ASP A C 1
ATOM 668 O O . ASP A 1 82 ? 14.696 41.485 -18.901 1.00 67.31 82 ASP A O 1
ATOM 672 N N . ARG A 1 83 ? 13.347 43.189 -19.463 1.00 70.50 83 ARG A N 1
ATOM 673 C CA . ARG A 1 83 ? 12.427 42.367 -20.267 1.00 70.50 83 ARG A CA 1
ATOM 674 C C . ARG A 1 83 ? 13.051 41.949 -21.593 1.00 70.50 83 ARG A C 1
ATOM 676 O O . ARG A 1 83 ? 12.917 40.783 -21.955 1.00 70.50 83 ARG A O 1
ATOM 683 N N . ALA A 1 84 ? 13.758 42.853 -22.271 1.00 74.12 84 ALA A N 1
ATOM 684 C CA . ALA A 1 84 ? 14.466 42.549 -23.511 1.00 74.12 84 ALA A CA 1
ATOM 685 C C . ALA A 1 84 ? 15.563 41.488 -23.300 1.00 74.12 84 ALA A C 1
ATOM 687 O O . ALA A 1 84 ? 15.582 40.486 -24.008 1.00 74.12 84 ALA A O 1
ATOM 688 N N . ALA A 1 85 ? 16.389 41.626 -22.256 1.00 71.88 85 ALA A N 1
ATOM 689 C CA . ALA A 1 85 ? 17.440 40.655 -21.937 1.00 71.88 85 ALA A CA 1
ATOM 690 C C . ALA A 1 85 ? 16.879 39.266 -21.565 1.00 71.88 85 ALA A C 1
ATOM 692 O O . ALA A 1 85 ? 17.450 38.234 -21.917 1.00 71.88 85 ALA A O 1
ATOM 693 N N . ARG A 1 86 ? 15.731 39.214 -20.872 1.00 74.62 86 ARG A N 1
ATOM 694 C CA . ARG A 1 86 ? 15.037 37.946 -20.579 1.00 74.62 86 ARG A CA 1
ATOM 695 C C . ARG A 1 86 ? 14.417 37.314 -21.823 1.00 74.62 86 ARG A C 1
ATOM 697 O O . ARG A 1 86 ? 14.405 36.089 -21.912 1.00 74.62 86 ARG A O 1
ATOM 704 N N . ALA A 1 87 ? 13.896 38.118 -22.749 1.00 76.31 87 ALA A N 1
ATOM 705 C CA . ALA A 1 87 ? 13.348 37.630 -24.011 1.00 76.31 87 ALA A CA 1
ATOM 706 C C . ALA A 1 87 ? 14.450 37.041 -24.907 1.00 76.31 87 ALA A C 1
ATOM 708 O O . ALA A 1 87 ? 14.283 35.935 -25.413 1.00 76.31 87 ALA A O 1
ATOM 709 N N . GLU A 1 88 ? 15.600 37.709 -25.003 1.00 78.12 88 GLU A N 1
ATOM 710 C CA . GLU A 1 88 ? 16.767 37.233 -25.757 1.00 78.12 88 GLU A CA 1
ATOM 711 C C . GLU A 1 88 ? 17.340 35.933 -25.163 1.00 78.12 88 GLU A C 1
ATOM 713 O O . GLU A 1 88 ? 17.531 34.949 -25.877 1.00 78.12 88 GLU A O 1
ATOM 718 N N . ALA A 1 89 ? 17.492 35.861 -23.834 1.00 75.44 89 ALA A N 1
ATOM 719 C CA . ALA A 1 89 ? 17.926 34.637 -23.157 1.00 75.44 89 ALA A CA 1
ATOM 720 C C . ALA A 1 89 ? 16.924 33.475 -23.318 1.00 75.44 89 ALA A C 1
ATOM 722 O O . ALA A 1 89 ? 17.317 32.308 -23.397 1.00 75.44 89 ALA A O 1
ATOM 723 N N . ALA A 1 90 ? 15.620 33.770 -23.367 1.00 75.38 90 ALA A N 1
ATOM 724 C CA . ALA A 1 90 ? 14.588 32.765 -23.610 1.00 75.38 90 ALA A CA 1
ATOM 725 C C . ALA A 1 90 ? 14.613 32.254 -25.060 1.00 75.38 90 ALA A C 1
ATOM 727 O O . ALA A 1 90 ? 14.445 31.052 -25.281 1.00 75.38 90 ALA A O 1
ATOM 728 N N . GLU A 1 91 ? 14.858 33.134 -26.031 1.00 80.06 91 GLU A N 1
ATOM 729 C CA . GLU A 1 91 ? 14.999 32.779 -27.444 1.00 80.06 91 GLU A CA 1
ATOM 730 C C . GLU A 1 91 ? 16.251 31.921 -27.686 1.00 80.06 91 GLU A C 1
ATOM 732 O O . GLU A 1 91 ? 16.177 30.875 -28.338 1.00 80.06 91 GLU A O 1
ATOM 737 N N . GLU A 1 92 ? 17.384 32.280 -27.078 1.00 78.12 92 GLU A N 1
ATOM 738 C CA . GLU A 1 92 ? 18.618 31.496 -27.162 1.00 78.12 92 GLU A CA 1
ATOM 739 C C . GLU A 1 92 ? 18.461 30.116 -26.500 1.00 78.12 92 GLU A C 1
ATOM 741 O O . GLU A 1 92 ? 18.845 29.093 -27.075 1.00 78.12 92 GLU A O 1
ATOM 746 N N . ALA A 1 93 ? 17.805 30.049 -25.335 1.00 79.69 93 ALA A N 1
ATOM 747 C CA . ALA A 1 93 ? 17.491 28.783 -24.678 1.00 79.69 93 ALA A CA 1
ATOM 748 C C . ALA A 1 93 ? 16.535 27.910 -25.512 1.00 79.69 93 ALA A C 1
ATOM 750 O O . ALA A 1 93 ? 16.679 26.684 -25.533 1.00 79.69 93 ALA A O 1
ATOM 751 N N . ALA A 1 94 ? 15.568 28.511 -26.212 1.00 82.12 94 ALA A N 1
ATOM 752 C CA . ALA A 1 94 ? 14.673 27.793 -27.116 1.00 82.12 94 ALA A CA 1
ATOM 753 C C . ALA A 1 94 ? 15.429 27.234 -28.331 1.00 82.12 94 ALA A C 1
ATOM 755 O O . ALA A 1 94 ? 15.242 26.067 -28.685 1.00 82.12 94 ALA A O 1
ATOM 756 N N . LYS A 1 95 ? 16.342 28.016 -28.917 1.00 82.75 95 LYS A N 1
ATOM 757 C CA . LYS A 1 95 ? 17.193 27.587 -30.034 1.00 82.75 95 LYS A CA 1
ATOM 758 C C . LYS A 1 95 ? 18.145 26.458 -29.632 1.00 82.75 95 LYS A C 1
ATOM 760 O O . LYS A 1 95 ? 18.230 25.458 -30.343 1.00 82.75 95 LYS A O 1
ATOM 765 N N . ALA A 1 96 ? 18.778 26.555 -28.462 1.00 80.31 96 ALA A N 1
ATOM 766 C CA . ALA A 1 96 ? 19.639 25.502 -27.924 1.00 80.31 96 ALA A CA 1
ATOM 767 C C . ALA A 1 96 ? 18.864 24.201 -27.647 1.00 80.31 96 ALA A C 1
ATOM 769 O O . ALA A 1 96 ? 19.349 23.112 -27.956 1.00 80.31 96 ALA A O 1
ATOM 770 N N . LYS A 1 97 ? 17.634 24.293 -27.119 1.00 83.50 97 LYS A N 1
ATOM 771 C CA . LYS A 1 97 ? 16.751 23.127 -26.941 1.00 83.50 97 LYS A CA 1
ATOM 772 C C . LYS A 1 97 ? 16.354 22.496 -28.275 1.00 83.50 97 LYS A C 1
ATOM 774 O O . LYS A 1 97 ? 16.363 21.273 -28.387 1.00 83.50 97 LYS A O 1
ATOM 779 N N . ALA A 1 98 ? 16.030 23.305 -29.284 1.00 83.31 98 ALA A N 1
ATOM 780 C CA . ALA A 1 98 ? 15.680 22.811 -30.615 1.00 83.31 98 ALA A CA 1
ATOM 781 C C . ALA A 1 98 ? 16.865 22.103 -31.296 1.00 83.31 98 ALA A C 1
ATOM 783 O O . ALA A 1 98 ? 16.694 21.039 -31.892 1.00 83.31 98 ALA A O 1
ATOM 784 N N . GLU A 1 99 ? 18.077 22.644 -31.162 1.00 83.50 99 GLU A N 1
ATOM 785 C CA . GLU A 1 99 ? 19.296 22.033 -31.700 1.00 83.50 99 GLU A CA 1
ATOM 786 C C . GLU A 1 99 ? 19.643 20.714 -30.992 1.00 83.50 99 GLU A C 1
ATOM 788 O O . GLU A 1 99 ? 19.961 19.721 -31.653 1.00 83.50 99 GLU A O 1
ATOM 793 N N . GLN A 1 100 ? 19.499 20.661 -29.663 1.00 81.62 100 GLN A N 1
ATOM 794 C CA . GLN A 1 100 ? 19.653 19.424 -28.891 1.00 81.62 100 GLN A CA 1
ATOM 795 C C . GLN A 1 100 ? 18.632 18.363 -29.316 1.00 81.62 100 GLN A C 1
ATOM 797 O O . GLN A 1 100 ? 19.022 17.233 -29.609 1.00 81.62 100 GLN A O 1
ATOM 802 N N . ALA A 1 101 ? 17.355 18.731 -29.447 1.00 82.56 101 ALA A N 1
ATOM 803 C CA . ALA A 1 101 ? 16.309 17.818 -29.902 1.00 82.56 101 ALA A CA 1
ATOM 804 C C . ALA A 1 101 ? 16.583 17.283 -31.321 1.00 82.56 101 ALA A C 1
ATOM 806 O O . ALA A 1 101 ? 16.421 16.091 -31.583 1.00 82.56 101 ALA A O 1
ATOM 807 N N . ALA A 1 102 ? 17.066 18.132 -32.235 1.00 84.75 102 ALA A N 1
ATOM 808 C CA . ALA A 1 102 ? 17.438 17.716 -33.587 1.00 84.75 102 ALA A CA 1
ATOM 809 C C . ALA A 1 102 ? 18.652 16.766 -33.598 1.00 84.75 102 ALA A C 1
ATOM 811 O O . ALA A 1 102 ? 18.693 15.810 -34.379 1.00 84.75 102 ALA A O 1
ATOM 812 N N . ALA A 1 103 ? 19.643 16.997 -32.732 1.00 83.38 103 ALA A N 1
ATOM 813 C CA . ALA A 1 103 ? 20.801 16.118 -32.591 1.00 83.38 103 ALA A CA 1
ATOM 814 C C . ALA A 1 103 ? 20.425 14.758 -31.972 1.00 83.38 103 ALA A C 1
ATOM 816 O O . ALA A 1 103 ? 20.899 13.716 -32.434 1.00 83.38 103 ALA A O 1
ATOM 817 N N . GLU A 1 104 ? 19.536 14.750 -30.978 1.00 84.06 104 GLU A N 1
ATOM 818 C CA . GLU A 1 104 ? 18.986 13.532 -30.378 1.00 84.06 104 GLU A CA 1
ATOM 819 C C . GLU A 1 104 ? 18.142 12.731 -31.375 1.00 84.06 104 GLU A C 1
ATOM 821 O O . GLU A 1 104 ? 18.311 11.514 -31.462 1.00 84.06 104 GLU A O 1
ATOM 826 N N . ALA A 1 105 ? 17.320 13.391 -32.199 1.00 84.69 105 ALA A N 1
ATOM 827 C CA . ALA A 1 105 ? 16.562 12.740 -33.268 1.00 84.69 105 ALA A CA 1
ATOM 828 C C . ALA A 1 105 ? 17.491 12.047 -34.281 1.00 84.69 105 ALA A C 1
ATOM 830 O O . ALA A 1 105 ? 17.324 10.860 -34.570 1.00 84.69 105 ALA A O 1
ATOM 831 N N . LYS A 1 106 ? 18.547 12.737 -34.738 1.00 86.56 106 LYS A N 1
ATOM 832 C CA . LYS A 1 106 ? 19.567 12.149 -35.627 1.00 86.56 106 LYS A CA 1
ATOM 833 C C . LYS A 1 106 ? 20.307 10.978 -34.975 1.00 86.56 106 LYS A C 1
ATOM 835 O O . LYS A 1 106 ? 20.654 10.009 -35.652 1.00 86.56 106 LYS A O 1
ATOM 840 N N . ARG A 1 107 ? 20.575 11.039 -33.666 1.00 84.81 107 ARG A N 1
ATOM 841 C CA . ARG A 1 107 ? 21.163 9.913 -32.922 1.00 84.81 107 ARG A CA 1
ATOM 842 C C . ARG A 1 107 ? 20.190 8.737 -32.857 1.00 84.81 107 ARG A C 1
ATOM 844 O O . ARG A 1 107 ? 20.610 7.612 -33.111 1.00 84.81 107 ARG A O 1
ATOM 851 N N . ALA A 1 108 ? 18.915 8.983 -32.568 1.00 86.06 108 ALA A N 1
ATOM 852 C CA . ALA A 1 108 ? 17.888 7.950 -32.508 1.00 86.06 108 ALA A CA 1
ATOM 853 C C . ALA A 1 108 ? 17.725 7.226 -33.855 1.00 86.06 108 ALA A C 1
ATOM 855 O O . ALA A 1 108 ? 17.642 6.000 -33.878 1.00 86.06 108 ALA A O 1
ATOM 856 N N . GLU A 1 109 ? 17.763 7.947 -34.979 1.00 88.56 109 GLU A N 1
ATOM 857 C CA . GLU A 1 109 ? 17.759 7.336 -36.315 1.00 88.56 109 GLU A CA 1
ATOM 858 C C . GLU A 1 109 ? 18.990 6.458 -36.560 1.00 88.56 109 GLU A C 1
ATOM 860 O O . GLU A 1 109 ? 18.854 5.327 -37.023 1.00 88.56 109 GLU A O 1
ATOM 865 N N . LYS A 1 110 ? 20.189 6.920 -36.177 1.00 88.19 110 LYS A N 1
ATOM 866 C CA . LYS A 1 110 ? 21.416 6.108 -36.268 1.00 88.19 110 LYS A CA 1
ATOM 867 C C . LYS A 1 110 ? 21.340 4.841 -35.417 1.00 88.19 110 LYS A C 1
ATOM 869 O O . LYS A 1 110 ? 21.782 3.786 -35.864 1.00 88.19 110 LYS A O 1
ATOM 874 N N . VAL A 1 111 ? 20.782 4.929 -34.209 1.00 89.00 111 VAL A N 1
ATOM 875 C CA . VAL A 1 111 ? 20.569 3.769 -33.329 1.00 89.00 111 VAL A CA 1
ATOM 876 C C . VAL A 1 111 ? 19.599 2.783 -33.970 1.00 89.00 111 VAL A C 1
ATOM 878 O O . VAL A 1 111 ? 19.914 1.599 -34.040 1.00 89.00 111 VAL A O 1
ATOM 881 N N . LYS A 1 112 ? 18.469 3.257 -34.509 1.00 88.75 112 LYS A N 1
ATOM 882 C CA . LYS A 1 112 ? 17.503 2.409 -35.225 1.00 88.75 112 LYS A CA 1
ATOM 883 C C . LYS A 1 112 ? 18.130 1.730 -36.445 1.00 88.75 112 LYS A C 1
ATOM 885 O O . LYS A 1 112 ? 17.944 0.533 -36.629 1.00 88.75 112 LYS A O 1
ATOM 890 N N . ALA A 1 113 ? 18.915 2.461 -37.237 1.00 87.94 113 ALA A N 1
ATOM 891 C CA . ALA A 1 113 ? 19.606 1.907 -38.399 1.00 87.94 113 ALA A CA 1
ATOM 892 C C . ALA A 1 113 ? 20.625 0.824 -38.004 1.00 87.94 113 ALA A C 1
ATOM 894 O O . ALA A 1 113 ? 20.655 -0.243 -38.610 1.00 87.94 113 ALA A O 1
ATOM 895 N N . LYS A 1 114 ? 21.414 1.052 -36.944 1.00 88.31 114 LYS A N 1
ATOM 896 C CA . LYS A 1 114 ? 22.332 0.037 -36.401 1.00 88.31 114 LYS A CA 1
ATOM 897 C C . LYS A 1 114 ? 21.599 -1.174 -35.823 1.00 88.31 114 LYS A C 1
ATOM 899 O O . LYS A 1 114 ? 22.043 -2.300 -36.022 1.00 88.31 114 LYS A O 1
ATOM 904 N N . ALA A 1 115 ? 20.462 -0.956 -35.164 1.00 88.06 115 ALA A N 1
ATOM 905 C CA . ALA A 1 115 ? 19.607 -2.022 -34.650 1.00 88.06 115 ALA A CA 1
ATOM 906 C C . ALA A 1 115 ? 18.966 -2.867 -35.751 1.00 88.06 115 ALA A C 1
ATOM 908 O O . ALA A 1 115 ? 18.714 -4.049 -35.539 1.00 88.06 115 ALA A O 1
ATOM 909 N N . ALA A 1 116 ? 18.732 -2.304 -36.932 1.00 87.75 116 ALA A N 1
ATOM 910 C CA . ALA A 1 116 ? 18.292 -3.061 -38.099 1.00 87.75 116 ALA A CA 1
ATOM 911 C C . ALA A 1 116 ? 19.435 -3.836 -38.787 1.00 87.75 116 ALA A C 1
ATOM 913 O O . ALA A 1 116 ? 19.160 -4.688 -39.621 1.00 87.75 116 ALA A O 1
ATOM 914 N N . GLY A 1 117 ? 20.695 -3.542 -38.454 1.00 89.38 117 GLY A N 1
ATOM 915 C CA . GLY A 1 117 ? 21.871 -4.187 -39.033 1.00 89.38 117 GLY A CA 1
ATOM 916 C C . GLY A 1 117 ? 22.417 -5.370 -38.218 1.00 89.38 117 GLY A C 1
ATOM 917 O O . GLY A 1 117 ? 21.796 -5.797 -37.240 1.00 89.38 117 GLY A O 1
ATOM 918 N N . PRO A 1 118 ? 23.631 -5.847 -38.566 1.00 87.88 118 PRO A N 1
ATOM 919 C CA . PRO A 1 118 ? 24.230 -7.053 -37.986 1.00 87.88 118 PRO A CA 1
ATOM 920 C C . PRO A 1 118 ? 24.409 -7.001 -36.464 1.00 87.88 118 PRO A C 1
ATOM 922 O O . PRO A 1 118 ? 24.210 -8.003 -35.786 1.00 87.88 118 PRO A O 1
ATOM 925 N N . GLU A 1 119 ? 24.741 -5.826 -35.911 1.00 85.44 119 GLU A N 1
ATOM 926 C CA . GLU A 1 119 ? 24.855 -5.634 -34.456 1.00 85.44 119 GLU A CA 1
ATOM 927 C C . GLU A 1 119 ? 23.523 -5.933 -33.744 1.00 85.44 119 GLU A C 1
ATOM 929 O O . GLU A 1 119 ? 23.506 -6.551 -32.680 1.00 85.44 119 GLU A O 1
ATOM 934 N N . GLY A 1 120 ? 22.397 -5.521 -34.335 1.00 88.06 120 GLY A N 1
ATOM 935 C CA . GLY A 1 120 ? 21.072 -5.826 -33.805 1.00 88.06 120 GLY A CA 1
ATOM 936 C C . GLY A 1 120 ? 20.645 -7.273 -34.036 1.00 88.06 120 GLY A C 1
ATOM 937 O O . GLY A 1 120 ? 19.940 -7.824 -33.192 1.00 88.06 120 GLY A O 1
ATOM 938 N N . ASP A 1 121 ? 21.092 -7.911 -35.121 1.00 90.06 121 ASP A N 1
ATOM 939 C CA . ASP A 1 121 ? 20.830 -9.334 -35.371 1.00 90.06 121 ASP A CA 1
ATOM 940 C C . ASP A 1 121 ? 21.479 -10.224 -34.310 1.00 90.06 121 ASP A C 1
ATOM 942 O O . ASP A 1 121 ? 20.818 -11.119 -33.785 1.00 90.06 121 ASP A O 1
ATOM 946 N N . THR A 1 122 ? 22.722 -9.933 -33.909 1.00 89.06 122 THR A N 1
ATOM 947 C CA . THR A 1 122 ? 23.379 -10.645 -32.800 1.00 89.06 122 THR A CA 1
ATOM 948 C C . THR A 1 122 ? 22.573 -10.529 -31.505 1.00 89.06 122 THR A C 1
ATOM 950 O O . THR A 1 122 ? 22.354 -11.522 -30.814 1.00 89.06 122 THR A O 1
ATOM 953 N N . LEU A 1 123 ? 22.077 -9.332 -31.176 1.00 92.00 123 LEU A N 1
ATOM 954 C CA . LEU A 1 123 ? 21.266 -9.136 -29.971 1.00 92.00 123 LEU A CA 1
ATOM 955 C C . LEU A 1 123 ? 19.906 -9.849 -30.065 1.00 92.00 123 LEU A C 1
ATOM 957 O O . LEU A 1 123 ? 19.466 -10.435 -29.077 1.00 92.00 123 LEU A O 1
ATOM 961 N N . ARG A 1 124 ? 19.266 -9.871 -31.243 1.00 93.88 124 ARG A N 1
ATOM 962 C CA . ARG A 1 124 ? 18.028 -10.636 -31.483 1.00 93.88 124 ARG A CA 1
ATOM 963 C C . ARG A 1 124 ? 18.231 -12.140 -31.320 1.00 93.88 124 ARG A C 1
ATOM 965 O O . ARG A 1 124 ? 17.374 -12.793 -30.733 1.00 93.88 124 ARG A O 1
ATOM 972 N N . GLN A 1 125 ? 19.354 -12.684 -31.787 1.00 92.25 125 GLN A N 1
ATOM 973 C CA . GLN A 1 125 ? 19.690 -14.097 -31.585 1.00 92.25 125 GLN A CA 1
ATOM 974 C C . GLN A 1 125 ? 19.850 -14.423 -30.101 1.00 92.25 125 GLN A C 1
ATOM 976 O O . GLN A 1 125 ? 19.320 -15.426 -29.635 1.00 92.25 125 GLN A O 1
ATOM 981 N N . ILE A 1 126 ? 20.505 -13.547 -29.332 1.00 91.25 126 ILE A N 1
ATOM 982 C CA . ILE A 1 126 ? 20.604 -13.710 -27.876 1.00 91.25 126 ILE A CA 1
ATOM 983 C C . ILE A 1 126 ? 19.211 -13.692 -27.242 1.00 91.25 126 ILE A C 1
ATOM 985 O O . ILE A 1 126 ? 18.922 -14.547 -26.409 1.00 91.25 126 ILE A O 1
ATOM 989 N N . VAL A 1 127 ? 18.332 -12.770 -27.652 1.00 93.69 127 VAL A N 1
ATOM 990 C CA . VAL A 1 127 ? 16.945 -12.729 -27.163 1.00 93.69 127 VAL A CA 1
ATOM 991 C C . VAL A 1 127 ? 16.217 -14.045 -27.442 1.00 93.69 127 VAL A C 1
ATOM 993 O O . VAL A 1 127 ? 15.641 -14.616 -26.522 1.00 93.69 127 VAL A O 1
ATOM 996 N N . GLN A 1 128 ? 16.299 -14.562 -28.670 1.00 93.62 128 GLN A N 1
ATOM 997 C CA . GLN A 1 128 ? 15.677 -15.833 -29.054 1.00 93.62 128 GLN A CA 1
ATOM 998 C C . GLN A 1 128 ? 16.225 -17.016 -28.246 1.00 93.62 128 GLN A C 1
ATOM 1000 O O . GLN A 1 128 ? 15.449 -17.831 -27.748 1.00 93.62 128 GLN A O 1
ATOM 1005 N N . SER A 1 129 ? 17.546 -17.088 -28.060 1.00 91.56 129 SER A N 1
ATOM 1006 C CA . SER A 1 129 ? 18.176 -18.122 -27.235 1.00 91.56 129 SER A CA 1
ATOM 1007 C C . SER A 1 129 ? 17.683 -18.055 -25.793 1.00 91.56 129 SER A C 1
ATOM 1009 O O . SER A 1 129 ? 17.294 -19.077 -25.237 1.00 91.56 129 SER A O 1
ATOM 1011 N N . VAL A 1 130 ? 17.617 -16.861 -25.196 1.00 92.38 130 VAL A N 1
ATOM 1012 C CA . VAL A 1 130 ? 17.123 -16.689 -23.822 1.00 92.38 130 VAL A CA 1
ATOM 1013 C C . VAL A 1 130 ? 15.646 -17.068 -23.692 1.00 92.38 130 VAL A C 1
ATOM 1015 O O . VAL A 1 130 ? 15.271 -17.733 -22.728 1.00 92.38 130 VAL A O 1
ATOM 1018 N N . GLN A 1 131 ? 14.822 -16.698 -24.673 1.00 91.62 131 GLN A N 1
ATOM 1019 C CA . GLN A 1 131 ? 13.401 -17.049 -24.723 1.00 91.62 131 GLN A CA 1
ATOM 1020 C C . GLN A 1 131 ? 13.172 -18.561 -24.819 1.00 91.62 131 GLN A C 1
ATOM 1022 O O . GLN A 1 131 ? 12.228 -19.070 -24.220 1.00 91.62 131 GLN A O 1
ATOM 1027 N N . SER A 1 132 ? 14.063 -19.292 -25.497 1.00 92.19 132 SER A N 1
ATOM 1028 C CA . SER A 1 132 ? 13.964 -20.751 -25.635 1.00 92.19 132 SER A CA 1
ATOM 1029 C C . SER A 1 132 ? 14.126 -21.526 -24.321 1.00 92.19 132 SER A C 1
ATOM 1031 O O . SER A 1 132 ? 13.776 -22.701 -24.264 1.00 92.19 132 SER A O 1
ATOM 1033 N N . PHE A 1 133 ? 14.631 -20.888 -23.258 1.00 90.62 133 PHE A N 1
ATOM 1034 C CA . PHE A 1 133 ? 14.790 -21.526 -21.949 1.00 90.62 133 PHE A CA 1
ATOM 1035 C C . PHE A 1 133 ? 13.523 -21.482 -21.090 1.00 90.62 133 PHE A C 1
ATOM 1037 O O . PHE A 1 133 ? 13.526 -22.066 -20.012 1.00 90.62 133 PHE A O 1
ATOM 1044 N N . GLU A 1 134 ? 12.472 -20.763 -21.505 1.00 87.75 134 GLU A N 1
ATOM 1045 C CA . GLU A 1 134 ? 11.176 -20.698 -20.801 1.00 87.75 134 GLU A CA 1
ATOM 1046 C C . GLU A 1 134 ? 11.287 -20.357 -19.295 1.00 87.75 134 GLU A C 1
ATOM 1048 O O . GLU A 1 134 ? 10.476 -20.764 -18.466 1.00 87.75 134 GLU A O 1
ATOM 1053 N N . GLY A 1 135 ? 12.312 -19.583 -18.919 1.00 88.06 135 GLY A N 1
ATOM 1054 C CA . GLY A 1 135 ? 12.581 -19.202 -17.530 1.00 88.06 135 GLY A CA 1
ATOM 1055 C C . GLY A 1 135 ? 13.388 -20.217 -16.708 1.00 88.06 135 GLY A C 1
ATOM 1056 O O . GLY A 1 135 ? 13.611 -19.980 -15.517 1.00 88.06 135 GLY A O 1
ATOM 1057 N N . ASP A 1 136 ? 13.887 -21.301 -17.310 1.00 93.12 136 ASP A N 1
ATOM 1058 C CA . ASP A 1 136 ? 14.830 -22.215 -16.664 1.00 93.12 136 ASP A CA 1
ATOM 1059 C C . ASP A 1 136 ? 16.186 -21.527 -16.446 1.00 93.12 136 ASP A C 1
ATOM 1061 O O . ASP A 1 136 ? 17.016 -21.357 -17.347 1.00 93.12 136 ASP A O 1
ATOM 1065 N N . ARG A 1 137 ? 16.429 -21.149 -15.189 1.00 93.00 137 ARG A N 1
ATOM 1066 C CA . ARG A 1 137 ? 17.672 -20.504 -14.762 1.00 93.00 137 ARG A CA 1
ATOM 1067 C C . ARG A 1 137 ? 18.892 -21.413 -14.918 1.00 93.00 137 ARG A C 1
ATOM 1069 O O . ARG A 1 137 ? 19.991 -20.903 -15.151 1.00 93.00 137 ARG A O 1
ATOM 1076 N N . THR A 1 138 ? 18.730 -22.725 -14.770 1.00 93.44 138 THR A N 1
ATOM 1077 C CA . THR A 1 138 ? 19.828 -23.692 -14.889 1.00 93.44 138 THR A CA 1
ATOM 1078 C C . THR A 1 138 ? 20.280 -23.775 -16.339 1.00 93.44 138 THR A C 1
ATOM 1080 O O . THR A 1 138 ? 21.467 -23.583 -16.612 1.00 93.44 138 THR A O 1
ATOM 1083 N N . ALA A 1 139 ? 19.336 -23.955 -17.267 1.00 92.12 139 ALA A N 1
ATOM 1084 C CA . ALA A 1 139 ? 19.611 -23.959 -18.703 1.00 92.12 139 ALA A CA 1
ATOM 1085 C C . ALA A 1 139 ? 20.215 -22.626 -19.176 1.00 92.12 139 ALA A C 1
ATOM 1087 O O . ALA A 1 139 ? 21.236 -22.616 -19.865 1.00 92.12 139 ALA A O 1
ATOM 1088 N N . PHE A 1 140 ? 19.667 -21.494 -18.721 1.00 94.50 140 PHE A N 1
ATOM 1089 C CA . PHE A 1 140 ? 20.207 -20.170 -19.032 1.00 94.50 140 PHE A CA 1
ATOM 1090 C C . PHE A 1 140 ? 21.649 -19.977 -18.521 1.00 94.50 140 PHE A C 1
ATOM 1092 O O . PHE A 1 140 ? 22.519 -19.487 -19.243 1.00 94.50 140 PHE A O 1
ATOM 1099 N N . THR A 1 141 ? 21.950 -20.408 -17.293 1.00 92.38 141 THR A N 1
ATOM 1100 C CA . THR A 1 141 ? 23.311 -20.309 -16.734 1.00 92.38 141 THR A CA 1
ATOM 1101 C C . THR A 1 141 ? 24.289 -21.238 -17.465 1.00 92.38 141 THR A C 1
ATOM 1103 O O . THR A 1 141 ? 25.448 -20.874 -17.697 1.00 92.38 141 THR A O 1
ATOM 1106 N N . ALA A 1 142 ? 23.830 -22.422 -17.879 1.00 91.00 142 ALA A N 1
ATOM 1107 C CA . ALA A 1 142 ? 24.603 -23.339 -18.711 1.00 91.00 142 ALA A CA 1
ATOM 1108 C C . ALA A 1 142 ? 24.906 -22.732 -20.089 1.00 91.00 142 ALA A C 1
ATOM 1110 O O . ALA A 1 142 ? 26.033 -22.839 -20.559 1.00 91.00 142 ALA A O 1
ATOM 1111 N N . PHE A 1 143 ? 23.959 -22.014 -20.698 1.00 91.00 143 PHE A N 1
ATOM 1112 C CA . PHE A 1 143 ? 24.191 -21.257 -21.930 1.00 91.00 143 PHE A CA 1
ATOM 1113 C C . PHE A 1 143 ? 25.279 -20.188 -21.753 1.00 91.00 143 PHE A C 1
ATOM 1115 O O . PHE A 1 143 ? 26.263 -20.191 -22.491 1.00 91.00 143 PHE A O 1
ATOM 1122 N N . LEU A 1 144 ? 25.180 -19.336 -20.726 1.00 89.81 144 LEU A N 1
ATOM 1123 C CA . LEU A 1 144 ? 26.173 -18.278 -20.483 1.00 89.81 144 LEU A CA 1
ATOM 1124 C C . LEU A 1 144 ? 27.592 -18.812 -20.241 1.00 89.81 144 LEU A C 1
ATOM 1126 O O . LEU A 1 144 ? 28.578 -18.165 -20.592 1.00 89.81 144 LEU A O 1
ATOM 1130 N N . SER A 1 145 ? 27.694 -19.980 -19.608 1.00 85.81 145 SER A N 1
ATOM 1131 C CA . SER A 1 145 ? 28.964 -20.644 -19.306 1.00 85.81 145 SER A CA 1
ATOM 1132 C C . SER A 1 145 ? 29.403 -21.644 -20.377 1.00 85.81 145 SER A C 1
ATOM 1134 O O . SER A 1 145 ? 30.513 -22.166 -20.289 1.00 85.81 145 SER A O 1
ATOM 1136 N N . GLY A 1 146 ? 28.556 -21.931 -21.367 1.00 83.06 146 GLY A N 1
ATOM 1137 C CA . GLY A 1 146 ? 28.707 -22.967 -22.392 1.00 83.06 146 GLY A CA 1
ATOM 1138 C C . GLY A 1 146 ? 29.034 -22.406 -23.774 1.00 83.06 146 GLY A C 1
ATOM 1139 O O . GLY A 1 146 ? 29.893 -22.959 -24.462 1.00 83.06 146 GLY A O 1
ATOM 1140 N N . ASP A 1 147 ? 28.435 -21.270 -24.115 1.00 88.06 147 ASP A N 1
ATOM 1141 C CA . ASP A 1 147 ? 28.572 -20.600 -25.403 1.00 88.06 147 ASP A CA 1
ATOM 1142 C C . ASP A 1 147 ? 29.937 -19.901 -25.570 1.00 88.06 147 ASP A C 1
ATOM 1144 O O . ASP A 1 147 ? 30.491 -19.323 -24.628 1.00 88.06 147 ASP A O 1
ATOM 1148 N N . ILE A 1 148 ? 30.512 -19.990 -26.774 1.00 81.88 148 ILE A N 1
ATOM 1149 C CA . ILE A 1 148 ? 31.864 -19.492 -27.076 1.00 81.88 148 ILE A CA 1
ATOM 1150 C C . ILE A 1 148 ? 31.921 -17.963 -26.990 1.00 81.88 148 ILE A C 1
ATOM 1152 O O . ILE A 1 148 ? 32.894 -17.418 -26.460 1.00 81.88 148 ILE A O 1
ATOM 1156 N N . ASP A 1 149 ? 30.882 -17.271 -27.454 1.00 80.25 149 ASP A N 1
ATOM 1157 C CA . ASP A 1 149 ? 30.825 -15.814 -27.425 1.00 80.25 149 ASP A CA 1
ATOM 1158 C C . ASP A 1 149 ? 30.509 -15.305 -26.020 1.00 80.25 149 ASP A C 1
ATOM 1160 O O . ASP A 1 149 ? 31.111 -14.323 -25.576 1.00 80.25 149 ASP A O 1
ATOM 1164 N N . MET A 1 150 ? 29.661 -16.007 -25.266 1.00 85.31 150 MET A N 1
ATOM 1165 C CA . MET A 1 150 ? 29.347 -15.648 -23.878 1.00 85.31 150 MET A CA 1
ATOM 1166 C C . MET A 1 150 ? 30.505 -15.901 -22.914 1.00 85.31 150 MET A C 1
ATOM 1168 O O . MET A 1 150 ? 30.670 -15.146 -21.955 1.00 85.31 150 MET A O 1
ATOM 1172 N N . LYS A 1 151 ? 31.349 -16.913 -23.153 1.00 82.62 151 LYS A N 1
ATOM 1173 C CA . LYS A 1 151 ? 32.511 -17.207 -22.296 1.00 82.62 151 LYS A CA 1
ATOM 1174 C C . LYS A 1 151 ? 33.668 -16.227 -22.447 1.00 82.62 151 LYS A C 1
ATOM 1176 O O . LYS A 1 151 ? 34.496 -16.123 -21.540 1.00 82.62 151 LYS A O 1
ATOM 1181 N N . ARG A 1 152 ? 33.757 -15.504 -23.567 1.00 83.94 152 ARG A N 1
ATOM 1182 C CA . ARG A 1 152 ? 34.853 -14.556 -23.808 1.00 83.94 152 ARG A CA 1
ATOM 1183 C C . ARG A 1 152 ? 34.886 -13.472 -22.733 1.00 83.94 152 ARG A C 1
ATOM 11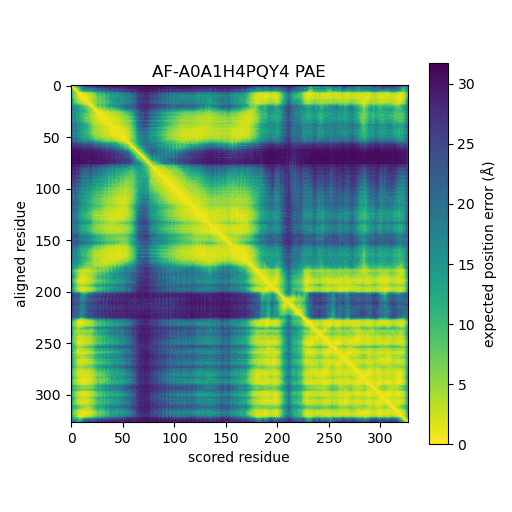85 O O . ARG A 1 152 ? 33.858 -12.915 -22.343 1.00 83.94 152 ARG A O 1
ATOM 1192 N N . ARG A 1 153 ? 36.085 -13.170 -22.227 1.00 78.12 153 ARG A N 1
ATOM 1193 C CA . ARG A 1 153 ? 36.277 -12.188 -21.147 1.00 78.12 153 ARG A CA 1
ATOM 1194 C C . ARG A 1 153 ? 35.775 -10.802 -21.557 1.00 78.12 153 ARG A C 1
ATOM 1196 O O . ARG A 1 153 ? 35.095 -10.161 -20.761 1.00 78.12 153 ARG A O 1
ATOM 1203 N N . ASP A 1 154 ? 36.027 -10.429 -22.807 1.00 82.19 154 ASP A N 1
ATOM 1204 C CA . ASP A 1 154 ? 35.732 -9.104 -23.364 1.00 82.19 154 ASP A CA 1
ATOM 1205 C C . ASP A 1 154 ? 34.242 -8.901 -23.697 1.00 82.19 154 ASP A C 1
ATOM 1207 O O . ASP A 1 154 ? 33.798 -7.776 -23.895 1.00 82.19 154 ASP A O 1
ATOM 1211 N N . ASN A 1 155 ? 33.436 -9.969 -23.668 1.00 84.75 155 ASN A N 1
ATOM 1212 C CA . ASN A 1 155 ? 32.001 -9.939 -23.972 1.00 84.75 155 ASN A CA 1
ATOM 1213 C C . ASN A 1 155 ? 31.125 -9.789 -22.713 1.00 84.75 155 ASN A C 1
ATOM 1215 O O . ASN A 1 155 ? 30.013 -10.318 -22.638 1.00 84.75 155 ASN A O 1
ATOM 1219 N N . PHE A 1 156 ? 31.615 -9.070 -21.698 1.00 85.00 156 PHE A N 1
ATOM 1220 C CA . PHE A 1 156 ? 30.860 -8.824 -20.464 1.00 85.00 156 PHE A CA 1
ATOM 1221 C C . PHE A 1 156 ? 29.504 -8.154 -20.732 1.00 85.00 156 PHE A C 1
ATOM 1223 O O . PHE A 1 156 ? 28.499 -8.564 -20.150 1.00 85.00 156 PHE A O 1
ATOM 1230 N N . ASP A 1 157 ? 29.460 -7.203 -21.666 1.00 85.69 157 ASP A N 1
ATOM 1231 C CA . ASP A 1 157 ? 28.236 -6.479 -22.017 1.00 85.69 157 ASP A CA 1
ATOM 1232 C C . ASP A 1 157 ? 27.168 -7.396 -22.630 1.00 85.69 157 ASP A C 1
ATOM 1234 O O . ASP A 1 157 ? 25.984 -7.245 -22.334 1.00 85.69 157 ASP A O 1
ATOM 1238 N N . LEU A 1 158 ? 27.568 -8.412 -23.407 1.00 88.62 158 LEU A N 1
ATOM 1239 C CA . LEU A 1 158 ? 26.633 -9.395 -23.970 1.00 88.62 158 LEU A CA 1
ATOM 1240 C C . LEU A 1 158 ? 26.036 -10.301 -22.889 1.00 88.62 158 LEU A C 1
ATOM 1242 O O . LEU A 1 158 ? 24.836 -10.571 -22.913 1.00 88.62 158 LEU A O 1
ATOM 1246 N N . ARG A 1 159 ? 26.836 -10.711 -21.894 1.00 90.06 159 ARG A N 1
ATOM 1247 C CA . ARG A 1 159 ? 26.325 -11.459 -20.733 1.00 90.06 159 ARG A CA 1
ATOM 1248 C C . ARG A 1 159 ? 25.360 -10.614 -19.905 1.00 90.06 159 ARG A C 1
ATOM 1250 O O . ARG A 1 159 ? 24.313 -11.107 -19.494 1.00 90.06 159 ARG A O 1
ATOM 1257 N N . ALA A 1 160 ? 25.700 -9.348 -19.660 1.00 90.94 160 ALA A N 1
ATOM 1258 C CA . ALA A 1 160 ? 24.837 -8.424 -18.930 1.00 90.94 160 ALA A CA 1
ATOM 1259 C C . ALA A 1 160 ? 23.517 -8.172 -19.678 1.00 90.94 160 ALA A C 1
ATOM 1261 O O . ALA A 1 160 ? 22.454 -8.136 -19.060 1.00 90.94 160 ALA A O 1
ATOM 1262 N N . PHE A 1 161 ? 23.571 -8.048 -21.006 1.00 93.25 161 PHE A N 1
ATOM 1263 C CA . PHE A 1 161 ? 22.388 -7.973 -21.858 1.00 93.25 161 PHE A CA 1
ATOM 1264 C C . PHE A 1 161 ? 21.530 -9.243 -21.744 1.00 93.25 161 PHE A C 1
ATOM 1266 O O . PHE A 1 161 ? 20.342 -9.140 -21.450 1.00 93.25 161 PHE A O 1
ATOM 1273 N N . ALA A 1 162 ? 22.126 -10.432 -21.880 1.00 93.56 162 ALA A N 1
ATOM 1274 C CA . ALA A 1 162 ? 21.415 -11.706 -21.766 1.00 93.56 162 ALA A CA 1
ATOM 1275 C C . ALA A 1 162 ? 20.719 -11.877 -20.400 1.00 93.56 162 ALA A C 1
ATOM 1277 O O . ALA A 1 162 ? 19.576 -12.327 -20.349 1.00 93.56 162 ALA A O 1
ATOM 1278 N N . TRP A 1 163 ? 21.358 -11.452 -19.302 1.00 94.12 163 TRP A N 1
ATOM 1279 C CA . TRP A 1 163 ? 20.739 -11.428 -17.968 1.00 94.12 163 TRP A CA 1
ATOM 1280 C C . TRP A 1 163 ? 19.507 -10.529 -17.906 1.00 94.12 163 TRP A C 1
ATOM 1282 O O . TRP A 1 163 ? 18.475 -10.948 -17.392 1.00 94.12 163 TRP A O 1
ATOM 1292 N N . LYS A 1 164 ? 19.576 -9.322 -18.472 1.00 95.19 164 LYS A N 1
ATOM 1293 C CA . LYS A 1 164 ? 18.425 -8.410 -18.511 1.00 95.19 164 LYS A CA 1
ATOM 1294 C C . LYS A 1 164 ? 17.274 -8.957 -19.351 1.00 95.19 164 LYS A C 1
ATOM 1296 O O . LYS A 1 164 ? 16.117 -8.773 -18.985 1.00 95.19 164 LYS A O 1
ATOM 1301 N N . VAL A 1 165 ? 17.568 -9.644 -20.456 1.00 95.00 165 VAL A N 1
ATOM 1302 C CA . VAL A 1 165 ? 16.534 -10.348 -21.229 1.00 95.00 165 VAL A CA 1
ATOM 1303 C C . VAL A 1 165 ? 15.902 -11.447 -20.376 1.00 95.00 165 VAL A C 1
ATOM 1305 O O . VAL A 1 165 ? 14.681 -11.527 -20.297 1.00 95.00 165 VAL A O 1
ATOM 1308 N N . PHE A 1 166 ? 16.708 -12.243 -19.670 1.00 94.12 166 PHE A N 1
ATOM 1309 C CA . PHE A 1 166 ? 16.205 -13.302 -18.795 1.00 94.12 166 PHE A CA 1
ATOM 1310 C C . PHE A 1 166 ? 15.331 -12.748 -17.657 1.00 94.12 166 PHE A C 1
ATOM 1312 O O . PHE A 1 166 ? 14.296 -13.325 -17.330 1.00 94.12 166 PHE A O 1
ATOM 1319 N N . GLU A 1 167 ? 15.685 -11.595 -17.087 1.00 94.31 167 GLU A N 1
ATOM 1320 C CA . GLU A 1 167 ? 14.856 -10.881 -16.107 1.00 94.31 167 GLU A CA 1
ATOM 1321 C C . GLU A 1 167 ? 13.518 -10.416 -16.702 1.00 94.31 167 GLU A C 1
ATOM 1323 O O . GLU A 1 167 ? 12.481 -10.531 -16.048 1.00 94.31 167 GLU A O 1
ATOM 1328 N N . ILE A 1 168 ? 13.502 -9.927 -17.948 1.00 93.00 168 ILE A N 1
ATOM 1329 C CA . ILE A 1 168 ? 12.257 -9.576 -18.649 1.00 93.00 168 ILE A CA 1
ATOM 1330 C C . ILE A 1 168 ? 11.392 -10.827 -18.839 1.00 93.00 168 ILE A C 1
ATOM 1332 O O . ILE A 1 168 ? 10.203 -10.795 -18.503 1.00 93.00 168 ILE A O 1
ATOM 1336 N N . GLU A 1 169 ? 11.977 -11.926 -19.313 1.00 91.88 169 GLU A N 1
ATOM 1337 C CA . GLU A 1 169 ? 11.261 -13.178 -19.581 1.00 91.88 169 GLU A CA 1
ATOM 1338 C C . GLU A 1 169 ? 10.707 -13.829 -18.312 1.00 91.88 169 GLU A C 1
ATOM 1340 O O . GLU A 1 169 ? 9.562 -14.279 -18.289 1.00 91.88 169 GLU A O 1
ATOM 1345 N N . THR A 1 170 ? 11.458 -13.789 -17.215 1.00 92.00 170 THR A N 1
ATOM 1346 C CA . THR A 1 170 ? 11.020 -14.327 -15.916 1.00 92.00 170 THR A CA 1
ATOM 1347 C C . THR A 1 170 ? 10.179 -13.349 -15.095 1.00 92.00 170 THR A C 1
ATOM 1349 O O . THR A 1 170 ? 9.611 -13.732 -14.067 1.00 92.00 170 THR A O 1
ATOM 1352 N N . SER A 1 171 ? 10.041 -12.092 -15.537 1.00 92.38 171 SER A N 1
ATOM 1353 C CA . SER A 1 171 ? 9.226 -11.102 -14.831 1.00 92.38 171 SER A CA 1
ATOM 1354 C C . SER A 1 171 ? 7.754 -11.515 -14.785 1.00 92.38 171 SER A C 1
ATOM 1356 O O . SER A 1 171 ? 7.172 -11.949 -15.786 1.00 92.38 171 SER A O 1
ATOM 1358 N N . LYS A 1 172 ? 7.130 -11.311 -13.623 1.00 91.06 172 LYS A N 1
ATOM 1359 C CA . LYS A 1 172 ? 5.690 -11.493 -13.413 1.00 91.06 172 LYS A CA 1
ATOM 1360 C C . LYS A 1 172 ? 4.944 -10.182 -13.629 1.00 91.06 172 LYS A C 1
ATOM 1362 O O . LYS A 1 172 ? 5.519 -9.105 -13.457 1.00 91.06 172 LYS A O 1
ATOM 1367 N N . ALA A 1 173 ? 3.671 -10.284 -13.995 1.00 88.88 173 ALA A N 1
ATOM 1368 C CA . ALA A 1 173 ? 2.814 -9.117 -14.096 1.00 88.88 173 ALA A CA 1
ATOM 1369 C C . ALA A 1 173 ? 2.638 -8.480 -12.713 1.00 88.88 173 ALA A C 1
ATOM 1371 O O . ALA A 1 173 ? 2.476 -9.174 -11.706 1.00 88.88 173 ALA A O 1
ATOM 1372 N N . LYS A 1 174 ? 2.674 -7.149 -12.659 1.00 87.81 174 LYS A N 1
ATOM 1373 C CA . LYS A 1 174 ? 2.344 -6.421 -11.437 1.00 87.81 174 LYS A CA 1
ATOM 1374 C C . LYS A 1 174 ? 0.827 -6.290 -11.360 1.00 87.81 174 LYS A C 1
ATOM 1376 O O . LYS A 1 174 ? 0.243 -5.511 -12.108 1.00 87.81 174 LYS A O 1
ATOM 1381 N N . LEU A 1 175 ? 0.208 -7.054 -10.469 1.00 86.81 175 LEU A N 1
ATOM 1382 C CA . LEU A 1 175 ? -1.219 -6.923 -10.186 1.00 86.81 175 LEU A CA 1
ATOM 1383 C C . LEU A 1 175 ? -1.476 -5.630 -9.387 1.00 86.81 175 LEU A C 1
ATOM 1385 O O . LEU A 1 175 ? -0.615 -5.233 -8.592 1.00 86.81 175 LEU A O 1
ATOM 1389 N N . PRO A 1 176 ? -2.612 -4.943 -9.607 1.00 81.56 176 PRO A N 1
ATOM 1390 C CA . PRO A 1 176 ? -2.973 -3.771 -8.823 1.00 81.56 176 PRO A CA 1
ATOM 1391 C C . PRO A 1 176 ? -3.191 -4.158 -7.358 1.00 81.56 176 PRO A C 1
ATOM 1393 O O . PRO A 1 176 ? -3.763 -5.204 -7.048 1.00 81.56 176 PRO A O 1
ATOM 1396 N N . ASP A 1 177 ? -2.724 -3.296 -6.459 1.00 79.19 177 ASP A N 1
ATOM 1397 C CA . ASP A 1 177 ? -2.985 -3.431 -5.032 1.00 79.19 177 ASP A CA 1
ATOM 1398 C C . ASP A 1 177 ? -4.374 -2.857 -4.736 1.00 79.19 177 ASP A C 1
ATOM 1400 O O . ASP A 1 177 ? -4.536 -1.653 -4.556 1.00 79.19 177 ASP A O 1
ATOM 1404 N N . ASN A 1 178 ? -5.386 -3.724 -4.771 1.00 76.31 178 ASN A N 1
ATOM 1405 C CA . ASN A 1 178 ? -6.785 -3.364 -4.522 1.00 76.31 178 ASN A CA 1
ATOM 1406 C C . ASN A 1 178 ? -7.158 -3.408 -3.034 1.00 76.31 178 ASN A C 1
ATOM 1408 O O . ASN A 1 178 ? -8.347 -3.381 -2.707 1.00 76.31 178 ASN A O 1
ATOM 1412 N N . ARG A 1 179 ? -6.172 -3.526 -2.136 1.00 79.69 179 ARG A N 1
ATOM 1413 C CA . ARG A 1 179 ? -6.435 -3.498 -0.698 1.00 79.69 179 ARG A CA 1
ATOM 1414 C C . ARG A 1 179 ? -7.087 -2.176 -0.324 1.00 79.69 179 ARG A C 1
ATOM 1416 O O . ARG A 1 179 ? -6.668 -1.108 -0.777 1.00 79.69 179 ARG A O 1
ATOM 1423 N N . TYR A 1 180 ? -8.122 -2.266 0.499 1.00 84.31 180 TYR A N 1
ATOM 1424 C CA . TYR A 1 180 ? -8.766 -1.085 1.037 1.00 84.31 180 TYR A CA 1
ATOM 1425 C C . TYR A 1 180 ? -7.772 -0.315 1.914 1.00 84.31 180 TYR A C 1
ATOM 1427 O O . TYR A 1 180 ? -7.065 -0.897 2.737 1.00 84.31 180 TYR A O 1
ATOM 1435 N N . VAL A 1 181 ? -7.703 1.001 1.717 1.00 86.50 181 VAL A N 1
ATOM 1436 C CA . VAL A 1 181 ? -6.898 1.892 2.552 1.00 86.50 181 VAL A CA 1
ATOM 1437 C C . VAL A 1 181 ? -7.859 2.829 3.269 1.00 86.50 181 VAL A C 1
ATOM 1439 O O . VAL A 1 181 ? -8.492 3.652 2.602 1.00 86.50 181 VAL A O 1
ATOM 1442 N N . PRO A 1 182 ? -7.983 2.732 4.601 1.00 87.44 182 PRO A N 1
ATOM 1443 C CA . PRO A 1 182 ? -8.889 3.591 5.337 1.00 87.44 182 PRO A CA 1
ATOM 1444 C C . PRO A 1 182 ? -8.443 5.049 5.256 1.00 87.44 182 PRO A C 1
ATOM 1446 O O . PRO A 1 182 ? -7.256 5.368 5.368 1.00 87.44 182 PRO A O 1
ATOM 1449 N N . HIS A 1 183 ? -9.411 5.947 5.084 1.00 82.19 183 HIS A N 1
ATOM 1450 C CA . HIS A 1 183 ? -9.165 7.380 5.012 1.00 82.19 183 HIS A CA 1
ATOM 1451 C C . HIS A 1 183 ? -9.739 8.087 6.239 1.00 82.19 183 HIS A C 1
ATOM 1453 O O . HIS A 1 183 ? -10.950 8.136 6.447 1.00 82.19 183 HIS A O 1
ATOM 1459 N N . ARG A 1 184 ? -8.856 8.665 7.054 1.00 84.19 184 ARG A N 1
ATOM 1460 C CA . ARG A 1 184 ? -9.249 9.468 8.212 1.00 84.19 184 ARG A CA 1
ATOM 1461 C C . ARG A 1 184 ? -9.533 10.905 7.783 1.00 84.19 184 ARG A C 1
ATOM 1463 O O . ARG A 1 184 ? -8.658 11.558 7.219 1.00 84.19 184 ARG A O 1
ATOM 1470 N N . SER A 1 185 ? -10.700 11.424 8.155 1.00 82.69 185 SER A N 1
ATOM 1471 C CA . SER A 1 185 ? -11.042 12.842 8.040 1.00 82.69 185 SER A CA 1
ATOM 1472 C C . SER A 1 185 ? -11.289 13.457 9.422 1.00 82.69 185 SER A C 1
ATOM 1474 O O . SER A 1 185 ? -11.385 12.758 10.437 1.00 82.69 185 SER A O 1
ATOM 1476 N N . ALA A 1 186 ? -11.374 14.788 9.486 1.00 78.25 186 ALA A N 1
ATOM 1477 C CA . ALA A 1 186 ? -11.725 15.478 10.727 1.00 78.25 186 ALA A CA 1
ATOM 1478 C C . ALA A 1 186 ? -13.140 15.114 11.207 1.00 78.25 186 ALA A C 1
ATOM 1480 O O . ALA A 1 186 ? -13.351 14.986 12.410 1.00 78.25 186 ALA A O 1
ATOM 1481 N N . GLU A 1 187 ? -14.059 14.914 10.260 1.00 84.62 187 GLU A N 1
ATOM 1482 C CA . GLU A 1 187 ? -15.463 14.561 10.478 1.00 84.62 187 GLU A CA 1
ATOM 1483 C C . GLU A 1 187 ? -15.614 13.139 11.004 1.00 84.62 187 GLU A C 1
ATOM 1485 O O . GLU A 1 187 ? -16.424 12.907 11.886 1.00 84.62 187 GLU A O 1
ATOM 1490 N N . SER A 1 188 ? -14.794 12.194 10.544 1.00 89.44 188 SER A N 1
ATOM 1491 C CA . SER A 1 188 ? -14.897 10.804 10.988 1.00 89.44 188 SER A CA 1
ATOM 1492 C C . SER A 1 188 ? -14.118 10.490 12.269 1.00 89.44 188 SER A C 1
ATOM 1494 O O . SER A 1 188 ? -14.319 9.442 12.884 1.00 89.44 188 SER A O 1
ATOM 1496 N N . THR A 1 189 ? -13.224 11.387 12.696 1.00 90.62 189 THR A N 1
ATOM 1497 C CA . THR A 1 189 ? -12.408 11.205 13.905 1.00 90.62 189 THR A CA 1
ATOM 1498 C C . THR A 1 189 ? -13.266 11.314 15.165 1.00 90.62 189 THR A C 1
ATOM 1500 O O . THR A 1 189 ? -13.995 12.289 15.337 1.00 90.62 189 THR A O 1
ATOM 1503 N N . VAL A 1 190 ? -13.123 10.355 16.087 1.00 92.19 190 VAL A N 1
ATOM 1504 C CA . VAL A 1 190 ? -13.810 10.407 17.384 1.00 92.19 190 VAL A CA 1
ATOM 1505 C C . VAL A 1 190 ? -13.224 11.523 18.250 1.00 92.19 190 VAL A C 1
ATOM 1507 O O . VAL A 1 190 ? -12.007 11.598 18.440 1.00 92.19 190 VAL A O 1
ATOM 1510 N N . ARG A 1 191 ? -14.087 12.384 18.789 1.00 90.56 191 ARG A N 1
ATOM 1511 C CA . ARG A 1 191 ? -13.737 13.567 19.590 1.00 90.56 191 ARG A CA 1
ATOM 1512 C C . ARG A 1 191 ? -14.603 13.663 20.847 1.00 90.56 191 ARG A C 1
ATOM 1514 O O . ARG A 1 191 ? -15.638 13.000 20.961 1.00 90.56 191 ARG A O 1
ATOM 1521 N N . PHE A 1 192 ? -14.151 14.480 21.796 1.00 87.81 192 PHE A N 1
ATOM 1522 C CA . PHE A 1 192 ? -14.973 14.914 22.927 1.00 87.81 192 PHE A CA 1
ATOM 1523 C C . PHE A 1 192 ? -15.991 15.952 22.462 1.00 87.81 192 PHE A C 1
ATOM 1525 O O . PHE A 1 192 ? -15.615 16.865 21.735 1.00 87.81 192 PHE A O 1
ATOM 1532 N N . LYS A 1 193 ? -17.235 15.796 22.919 1.00 85.56 193 LYS A N 1
ATOM 1533 C CA . LYS A 1 193 ? -18.364 16.692 22.653 1.00 85.56 193 LYS A CA 1
ATOM 1534 C C . LYS A 1 193 ? -18.593 17.637 23.833 1.00 85.56 193 LYS A C 1
ATOM 1536 O O . LYS A 1 193 ? -18.322 17.277 24.986 1.00 85.56 193 LYS A O 1
ATOM 1541 N N . ASP A 1 194 ? -19.192 18.796 23.561 1.00 81.62 194 ASP A N 1
ATOM 1542 C CA . ASP A 1 194 ? -19.567 19.793 24.580 1.00 81.62 194 ASP A CA 1
ATOM 1543 C C . ASP A 1 194 ? -20.501 19.226 25.669 1.00 81.62 194 ASP A C 1
ATOM 1545 O O . ASP A 1 194 ? -20.477 19.668 26.817 1.00 81.62 194 ASP A O 1
ATOM 1549 N N . ASP A 1 195 ? -21.301 18.206 25.343 1.00 83.94 195 ASP A N 1
ATOM 1550 C CA . ASP A 1 195 ? -22.234 17.553 26.270 1.00 83.94 195 ASP A CA 1
ATOM 1551 C C . ASP A 1 195 ? -21.593 16.436 27.127 1.00 83.94 195 ASP A C 1
ATOM 1553 O O . ASP A 1 195 ? -22.293 15.649 27.779 1.00 83.94 195 ASP A O 1
ATOM 1557 N N . HIS A 1 196 ? -20.256 16.383 27.147 1.00 84.75 196 HIS A N 1
ATOM 1558 C CA . HIS A 1 196 ? -19.418 15.402 27.843 1.00 84.75 196 HIS A CA 1
ATOM 1559 C C . HIS A 1 196 ? -19.501 13.965 27.305 1.00 84.75 196 HIS A C 1
ATOM 1561 O O . HIS A 1 196 ? -19.057 13.026 27.980 1.00 84.75 196 HIS A O 1
ATOM 1567 N N . ARG A 1 197 ? -20.052 13.770 26.105 1.00 91.94 197 ARG A N 1
ATOM 1568 C CA . ARG A 1 197 ? -20.038 12.483 25.400 1.00 91.94 197 ARG A CA 1
ATOM 1569 C C . ARG A 1 197 ? -18.906 12.418 24.383 1.00 91.94 197 ARG A C 1
ATOM 1571 O O . ARG A 1 197 ? -18.127 13.355 24.210 1.00 91.94 197 ARG A O 1
ATOM 1578 N N . LEU A 1 198 ? -18.800 11.264 23.741 1.00 92.81 198 LEU A N 1
ATOM 1579 C CA . LEU A 1 198 ? -17.917 11.030 22.609 1.00 92.81 198 LEU A CA 1
ATOM 1580 C C . LEU A 1 198 ? -18.733 10.927 21.326 1.00 92.81 198 LEU A C 1
ATOM 1582 O O . LEU A 1 198 ? -19.839 10.383 21.329 1.00 92.81 198 LEU A O 1
ATOM 1586 N N . GLY A 1 199 ? -18.177 11.430 20.232 1.00 91.75 199 GLY A N 1
ATOM 1587 C CA . GLY A 1 199 ? -18.880 11.499 18.960 1.00 91.75 199 GLY A CA 1
ATOM 1588 C C . GLY A 1 199 ? -17.971 11.810 17.778 1.00 91.75 199 GLY A C 1
ATOM 1589 O O . GLY A 1 199 ? -16.753 11.867 17.927 1.00 91.75 199 GLY A O 1
ATOM 1590 N N . ILE A 1 200 ? -18.582 12.001 16.613 1.00 90.81 200 ILE A N 1
ATOM 1591 C CA . ILE A 1 200 ? -17.934 12.382 15.350 1.00 90.81 200 ILE A CA 1
ATOM 1592 C C . ILE A 1 200 ? -18.536 13.704 14.832 1.00 90.81 200 IL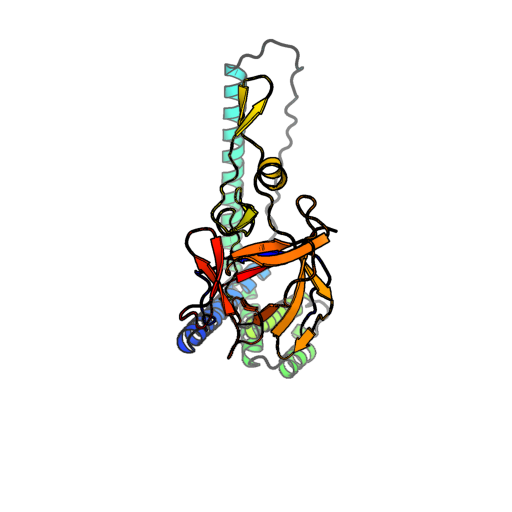E A C 1
ATOM 1594 O O . ILE A 1 200 ? -19.302 14.346 15.547 1.00 90.81 200 ILE A O 1
ATOM 1598 N N . ASN A 1 201 ? -18.196 14.148 13.620 1.00 83.00 201 ASN A N 1
ATOM 1599 C CA . ASN A 1 201 ? -18.735 15.353 12.963 1.00 83.00 201 ASN A CA 1
ATOM 1600 C C . ASN A 1 201 ? -18.586 16.645 13.770 1.00 83.00 201 ASN A C 1
ATOM 1602 O O . ASN A 1 201 ? -19.368 17.587 13.658 1.00 83.00 201 ASN A O 1
ATOM 1606 N N . GLU A 1 202 ? -17.552 16.710 14.597 1.00 69.94 202 GLU A N 1
ATOM 1607 C CA . GLU A 1 202 ? -17.242 17.909 15.347 1.00 69.94 202 GLU A CA 1
ATOM 1608 C C . GLU A 1 202 ? -16.187 18.710 14.596 1.00 69.94 202 GLU A C 1
ATOM 1610 O O . GLU A 1 202 ? -14.978 18.552 14.787 1.00 69.94 202 GLU A O 1
ATOM 1615 N N . ILE A 1 203 ? -16.656 19.560 13.685 1.00 58.16 203 ILE A N 1
ATOM 1616 C CA . ILE A 1 203 ? -15.801 20.559 13.056 1.00 58.16 203 ILE A CA 1
ATOM 1617 C C . ILE A 1 203 ? -15.442 21.546 14.168 1.00 58.16 203 ILE A C 1
ATOM 1619 O O . ILE A 1 203 ? -16.255 22.393 14.535 1.00 58.16 203 ILE A O 1
ATOM 1623 N N . GLY A 1 204 ? -14.241 21.417 14.744 1.00 54.78 204 GLY A N 1
ATOM 1624 C CA . GLY A 1 204 ? -13.716 22.424 15.669 1.00 54.78 204 GLY A CA 1
ATOM 1625 C C . GLY A 1 204 ? -13.906 23.807 15.046 1.00 54.78 204 GLY A C 1
ATOM 1626 O O . GLY A 1 204 ? -13.662 23.963 13.842 1.00 54.78 204 GLY A O 1
ATOM 1627 N N . ARG A 1 205 ? -14.413 24.789 15.814 1.00 53.28 205 ARG A N 1
ATOM 1628 C CA . ARG A 1 205 ? -14.660 26.129 15.263 1.00 53.28 205 ARG A CA 1
ATOM 1629 C C . ARG A 1 205 ? -13.395 26.570 14.549 1.00 53.28 205 ARG A C 1
ATOM 1631 O O . ARG A 1 205 ? -12.304 26.523 15.104 1.00 53.28 205 ARG A O 1
ATOM 1638 N N . GLN A 1 206 ? -13.533 27.005 13.302 1.00 56.78 206 GLN A N 1
ATOM 1639 C CA . GLN A 1 206 ? -12.374 27.382 12.491 1.00 56.78 206 GLN A CA 1
ATOM 1640 C C . GLN A 1 206 ? -11.761 28.717 12.926 1.00 56.78 206 GLN A C 1
ATOM 1642 O O . GLN A 1 206 ? -10.882 29.236 12.246 1.00 56.78 206 GLN A O 1
ATOM 1647 N N . VAL A 1 207 ? -12.248 29.289 14.024 1.00 59.25 207 VAL A N 1
ATOM 1648 C CA . VAL A 1 207 ? -12.046 30.674 14.409 1.00 59.25 207 VAL A CA 1
ATOM 1649 C C . VAL A 1 207 ? -11.842 30.772 15.916 1.00 59.25 207 VAL A C 1
ATOM 1651 O O . VAL A 1 207 ? -12.627 30.227 16.696 1.00 59.25 207 VAL A O 1
ATOM 1654 N N . LYS A 1 208 ? -10.799 31.498 16.314 1.00 61.19 208 LYS A N 1
ATOM 1655 C CA . LYS A 1 208 ? -10.552 31.928 17.693 1.00 61.19 208 LYS A CA 1
ATOM 1656 C C . LYS A 1 208 ? -10.614 33.452 17.760 1.00 61.19 208 LYS A C 1
ATOM 1658 O O . LYS A 1 208 ? -10.451 34.120 16.742 1.00 61.19 208 LYS A O 1
ATOM 1663 N N . TRP A 1 209 ? -10.854 33.990 18.950 1.00 68.19 209 TRP A N 1
ATOM 1664 C CA . TRP A 1 209 ? -10.815 35.430 19.191 1.00 68.19 209 TRP A CA 1
ATOM 1665 C C . TRP A 1 209 ? -9.475 35.794 19.826 1.00 68.19 209 TRP A C 1
ATOM 1667 O O . TRP A 1 209 ? -9.105 35.207 20.842 1.00 68.19 209 TRP A O 1
ATOM 1677 N N . VAL A 1 210 ? -8.751 36.731 19.222 1.00 69.88 210 VAL A N 1
ATOM 1678 C CA . VAL A 1 210 ? -7.498 37.290 19.749 1.00 69.88 210 VAL A CA 1
ATOM 1679 C C . VAL A 1 210 ? -7.680 38.800 19.787 1.00 69.88 210 VAL A C 1
ATOM 1681 O O . VAL A 1 210 ? -7.970 39.397 18.759 1.00 69.88 210 VAL A O 1
ATOM 1684 N N . ASP A 1 211 ? -7.599 39.395 20.977 1.00 77.12 211 ASP A N 1
ATOM 1685 C CA . ASP A 1 211 ? -7.744 40.845 21.194 1.00 77.12 211 ASP A CA 1
ATOM 1686 C C . ASP A 1 211 ? -9.024 41.471 20.606 1.00 77.12 211 ASP A C 1
ATOM 1688 O O . ASP A 1 211 ? -9.043 42.622 20.182 1.00 77.12 211 ASP A O 1
ATOM 1692 N N . GLY A 1 212 ? -10.127 40.717 20.610 1.00 75.31 212 GLY A N 1
ATOM 1693 C CA . GLY A 1 212 ? -11.414 41.176 20.076 1.00 75.31 212 GLY A CA 1
ATOM 1694 C C . GLY A 1 212 ? -11.587 40.976 18.569 1.00 75.31 212 GLY A C 1
ATOM 1695 O O . GLY A 1 212 ? -12.684 41.218 18.074 1.00 75.31 212 GLY A O 1
ATOM 1696 N N . ASP A 1 213 ? -10.578 40.445 17.872 1.00 67.81 213 ASP A N 1
ATOM 1697 C CA . ASP A 1 213 ? -10.641 40.104 16.452 1.00 67.81 213 ASP A CA 1
ATOM 1698 C C . ASP A 1 213 ? -10.813 38.598 16.227 1.00 67.81 213 ASP A C 1
ATOM 1700 O O . ASP A 1 213 ? -10.224 37.755 16.912 1.00 67.81 213 ASP A O 1
ATOM 1704 N N . GLN A 1 214 ? -11.621 38.248 15.226 1.00 71.19 214 GLN A N 1
ATOM 1705 C CA . GLN A 1 214 ? -11.838 36.869 14.804 1.00 71.19 214 GLN A CA 1
ATOM 1706 C C . GLN A 1 214 ? -10.714 36.429 13.856 1.00 71.19 214 GLN A C 1
ATOM 1708 O O . GLN A 1 214 ? -10.599 36.935 12.741 1.00 71.19 214 GLN A O 1
ATOM 1713 N N . VAL A 1 215 ? -9.909 35.446 14.264 1.00 73.88 215 VAL A N 1
ATOM 1714 C CA . VAL A 1 215 ? -8.806 34.902 13.455 1.00 73.88 215 VAL A CA 1
ATOM 1715 C C . VAL A 1 215 ? -9.008 33.420 13.158 1.00 73.88 215 VAL A C 1
ATOM 1717 O O . VAL A 1 215 ? -9.526 32.671 13.987 1.00 73.88 215 VAL A O 1
ATOM 1720 N N . SER A 1 216 ? -8.593 32.982 11.966 1.00 68.31 216 SER A N 1
ATOM 1721 C CA . SER A 1 216 ? -8.656 31.567 11.580 1.00 68.31 216 SER A CA 1
ATOM 1722 C C . SER A 1 216 ? -7.659 30.739 12.389 1.00 68.31 216 SER A C 1
ATOM 1724 O O . SER A 1 216 ? -6.492 31.108 12.500 1.00 68.31 216 SER A O 1
ATOM 1726 N N . MET A 1 217 ? -8.104 29.607 12.928 1.00 60.84 217 MET A N 1
ATOM 1727 C CA . MET A 1 217 ? -7.230 28.673 13.642 1.00 60.84 217 MET A CA 1
ATOM 1728 C C . MET A 1 217 ? -6.375 27.865 12.658 1.00 60.84 217 MET A C 1
ATOM 1730 O O . MET A 1 217 ? -6.853 27.438 11.600 1.00 60.84 217 MET A O 1
ATOM 1734 N N . THR A 1 218 ? -5.120 27.605 13.019 1.00 61.06 218 THR A N 1
ATOM 1735 C CA . THR A 1 218 ? -4.259 26.635 12.324 1.00 61.06 218 THR A CA 1
ATOM 1736 C C . THR A 1 218 ? -4.754 25.203 12.557 1.00 61.06 218 THR A C 1
ATOM 1738 O O . THR A 1 218 ? -5.473 24.933 13.517 1.00 61.06 218 THR A O 1
A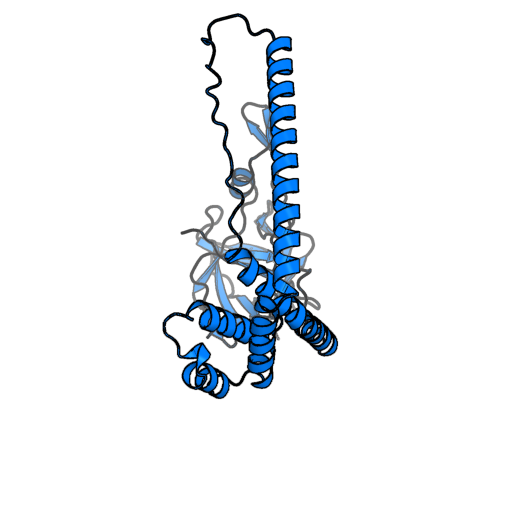TOM 1741 N N . GLN A 1 219 ? -4.383 24.252 11.691 1.00 52.69 219 GLN A N 1
ATOM 1742 C CA . GLN A 1 219 ? -4.794 22.846 11.838 1.00 52.69 219 GLN A CA 1
ATOM 1743 C C . GLN A 1 219 ? -4.339 22.240 13.180 1.00 52.69 219 GLN A C 1
ATOM 1745 O O . GLN A 1 219 ? -5.105 21.524 13.816 1.00 52.69 219 GLN A O 1
ATOM 1750 N N . SER A 1 220 ? -3.140 22.597 13.647 1.00 52.50 220 SER A N 1
ATOM 1751 C CA . SER A 1 220 ? -2.615 22.198 14.958 1.00 52.50 220 SER A CA 1
ATOM 1752 C C . SER A 1 220 ? -3.436 22.751 16.124 1.00 52.50 220 SER A C 1
ATOM 1754 O O . SER A 1 220 ? -3.700 22.024 17.073 1.00 52.50 220 SER A O 1
ATOM 1756 N N . GLU A 1 221 ? -3.894 24.003 16.042 1.00 53.78 221 GLU A N 1
ATOM 1757 C CA . GLU A 1 221 ? -4.743 24.608 17.080 1.00 53.78 221 GLU A CA 1
ATOM 1758 C C . GLU A 1 221 ? -6.156 24.004 17.071 1.00 53.78 221 GLU A C 1
ATOM 1760 O O . GLU A 1 221 ? -6.741 23.773 18.128 1.00 53.78 221 GLU A O 1
ATOM 1765 N N . LYS A 1 222 ? -6.700 23.683 15.887 1.00 55.75 222 LYS A N 1
ATOM 1766 C CA . LYS A 1 222 ? -8.000 22.998 15.752 1.00 55.75 222 LYS A CA 1
ATOM 1767 C C . LYS A 1 222 ? -8.001 21.630 16.428 1.00 55.75 222 LYS A C 1
ATOM 1769 O O . LYS A 1 222 ? -9.001 21.243 17.029 1.00 55.75 222 LYS A O 1
ATOM 1774 N N . ASP A 1 223 ? -6.896 20.900 16.312 1.00 51.31 223 ASP A N 1
ATOM 1775 C CA . ASP A 1 223 ? -6.770 19.560 16.876 1.00 51.31 223 ASP A CA 1
ATOM 1776 C C . ASP A 1 223 ? -6.499 19.559 18.394 1.00 51.31 223 ASP A C 1
ATOM 1778 O O . ASP A 1 223 ? -6.711 18.525 19.029 1.00 51.31 223 ASP A O 1
ATOM 1782 N N . GLN A 1 224 ? -6.099 20.696 18.983 1.00 50.69 224 GLN A N 1
ATOM 1783 C CA . GLN A 1 224 ? -5.705 20.795 20.395 1.00 50.69 224 GLN A CA 1
ATOM 1784 C C . GLN A 1 224 ? -6.705 21.531 21.311 1.00 50.69 224 GLN A C 1
ATOM 1786 O O . GLN A 1 224 ? -6.852 21.100 22.452 1.00 50.69 224 GLN A O 1
ATOM 1791 N N . ASP A 1 225 ? -7.417 22.575 20.856 1.00 54.78 225 ASP A N 1
ATOM 1792 C CA . ASP A 1 225 ? -8.014 23.547 21.802 1.00 54.78 225 ASP A CA 1
ATOM 1793 C C . ASP A 1 225 ? -9.536 23.496 22.025 1.00 54.78 225 ASP A C 1
ATOM 1795 O O . ASP A 1 225 ? -9.991 23.960 23.068 1.00 54.78 225 ASP A O 1
ATOM 1799 N N . GLN A 1 226 ? -10.354 22.978 21.098 1.00 54.25 226 GLN A N 1
ATOM 1800 C CA . GLN A 1 226 ? -11.822 23.030 21.279 1.00 54.25 226 GLN A CA 1
ATOM 1801 C C . GLN A 1 226 ? -12.513 21.674 21.310 1.00 54.25 226 GLN A C 1
ATOM 1803 O O . GLN A 1 226 ? -13.375 21.487 22.152 1.00 54.25 226 GLN A O 1
ATOM 1808 N N . ASN A 1 227 ? -12.104 20.715 20.475 1.00 62.47 227 ASN A N 1
ATOM 1809 C CA . ASN A 1 227 ? -12.679 19.365 20.460 1.00 62.47 227 ASN A CA 1
ATOM 1810 C C . ASN A 1 227 ? -11.584 18.339 20.153 1.00 62.47 227 ASN A C 1
ATOM 1812 O O . ASN A 1 227 ? -11.455 17.891 19.008 1.00 62.47 227 ASN A O 1
ATOM 1816 N N . PRO A 1 228 ? -10.724 18.023 21.134 1.00 74.94 228 PRO A N 1
ATOM 1817 C CA . PRO A 1 228 ? -9.539 17.217 20.894 1.00 74.94 228 PRO A CA 1
ATOM 1818 C C . PRO A 1 228 ? -9.917 15.812 20.424 1.00 74.94 228 PRO A C 1
ATOM 1820 O O . PRO A 1 228 ? -10.925 15.238 20.847 1.00 74.94 228 PRO A O 1
ATOM 1823 N N . ALA A 1 229 ? -9.105 15.263 19.520 1.00 84.75 229 ALA A N 1
ATOM 1824 C CA . ALA A 1 229 ? -9.247 13.875 19.098 1.00 84.75 229 ALA A CA 1
ATOM 1825 C C . ALA A 1 229 ? -9.093 12.947 20.307 1.00 84.75 229 ALA A C 1
ATOM 1827 O O . ALA A 1 229 ? -8.233 13.158 21.167 1.00 84.75 229 ALA A O 1
ATOM 1828 N N . LEU A 1 230 ? -9.926 11.913 20.366 1.00 89.56 230 LEU A N 1
ATOM 1829 C CA . LEU A 1 230 ? -9.846 10.917 21.414 1.00 89.56 230 LEU A CA 1
ATOM 1830 C C . LEU A 1 230 ? -8.623 10.027 21.187 1.00 89.56 230 LEU A C 1
ATOM 1832 O O . LEU A 1 230 ? -8.553 9.296 20.199 1.00 89.56 230 LEU A O 1
ATOM 1836 N N . TRP A 1 231 ? -7.710 10.041 22.152 1.00 90.56 231 TRP A N 1
ATOM 1837 C CA . TRP A 1 231 ? -6.585 9.116 22.220 1.00 90.56 231 TRP A CA 1
ATOM 1838 C C . TRP A 1 231 ? -6.757 8.167 23.396 1.00 90.56 231 TRP A C 1
ATOM 1840 O O . TRP A 1 231 ? -6.994 8.604 24.528 1.00 90.56 231 TRP A O 1
ATOM 1850 N N . VAL A 1 232 ? -6.624 6.872 23.131 1.00 91.81 232 VAL A N 1
ATOM 1851 C CA . VAL A 1 232 ? -6.793 5.814 24.125 1.00 91.81 232 VAL A CA 1
ATOM 1852 C C . VAL A 1 232 ? -5.694 4.772 24.016 1.00 91.81 232 VAL A C 1
ATOM 1854 O O . VAL A 1 232 ? -5.067 4.602 22.978 1.00 91.81 232 VAL A O 1
ATOM 1857 N N . LYS A 1 233 ? -5.488 4.030 25.097 1.00 91.69 233 LYS A N 1
ATOM 1858 C CA . LYS A 1 233 ? -4.712 2.790 25.112 1.00 91.69 233 LYS A CA 1
ATOM 1859 C C . LYS A 1 233 ? -5.557 1.667 25.695 1.00 91.69 233 LYS A C 1
ATOM 1861 O O . LYS A 1 233 ? -6.456 1.925 26.501 1.00 91.69 233 LYS A O 1
ATOM 1866 N N . VAL A 1 234 ? -5.218 0.425 25.360 1.00 90.75 234 VAL A N 1
ATOM 1867 C CA . VAL A 1 234 ? -5.727 -0.729 26.109 1.00 90.75 234 VAL A CA 1
ATOM 1868 C C . VAL A 1 234 ? -4.939 -0.840 27.404 1.00 90.75 234 VAL A C 1
ATOM 1870 O O . VAL A 1 234 ? -3.721 -1.022 27.393 1.00 90.75 234 VAL A O 1
ATOM 1873 N N . ALA A 1 235 ? -5.627 -0.720 28.529 1.00 86.06 235 ALA A N 1
ATOM 1874 C CA . ALA A 1 235 ? -5.048 -0.808 29.855 1.00 86.06 235 ALA A CA 1
ATOM 1875 C C . ALA A 1 235 ? -5.834 -1.814 30.686 1.00 86.06 235 ALA A C 1
ATOM 1877 O O . ALA A 1 235 ? -7.051 -1.730 30.744 1.00 86.06 235 ALA A O 1
ATOM 1878 N N . ASP A 1 236 ? -5.122 -2.700 31.381 1.00 80.06 236 ASP A N 1
ATOM 1879 C CA . ASP A 1 236 ? -5.696 -3.759 32.218 1.00 80.06 236 ASP A CA 1
ATOM 1880 C C . ASP A 1 236 ? -6.607 -4.756 31.465 1.00 80.06 236 ASP A C 1
ATOM 1882 O O . ASP A 1 236 ? -7.329 -4.417 30.528 1.00 80.06 236 ASP A O 1
ATOM 1886 N N . GLY A 1 237 ? -6.534 -6.035 31.834 1.00 79.50 237 GLY A N 1
ATOM 1887 C CA . GLY A 1 237 ? -7.307 -7.095 31.175 1.00 79.50 237 GLY A CA 1
ATOM 1888 C C . GLY A 1 237 ? -7.071 -7.212 29.661 1.00 79.50 237 GLY A C 1
ATOM 1889 O O . GLY A 1 237 ? -7.953 -7.681 28.948 1.00 79.50 237 GLY A O 1
ATOM 1890 N N . ALA A 1 238 ? -5.915 -6.759 29.161 1.00 83.69 238 ALA A N 1
ATOM 1891 C CA . ALA A 1 238 ? -5.599 -6.769 27.739 1.00 83.69 238 ALA A CA 1
ATOM 1892 C C . ALA A 1 238 ? -5.439 -8.207 27.222 1.00 83.69 238 ALA A C 1
ATOM 1894 O O . ALA A 1 238 ? -4.662 -8.988 27.775 1.00 83.69 238 ALA A O 1
ATOM 1895 N N . TRP A 1 239 ? -6.130 -8.545 26.138 1.00 87.62 239 TRP A N 1
ATOM 1896 C CA . TRP A 1 239 ? -6.081 -9.871 25.526 1.00 87.62 239 TRP A CA 1
ATOM 1897 C C . TRP A 1 239 ? -6.064 -9.779 24.001 1.00 87.62 239 TRP A C 1
ATOM 1899 O O . TRP A 1 239 ? -6.483 -8.779 23.423 1.00 87.62 239 TRP A O 1
ATOM 1909 N N . ALA A 1 240 ? -5.577 -10.834 23.349 1.00 88.94 240 ALA A N 1
ATOM 1910 C CA . ALA A 1 240 ? -5.662 -11.003 21.903 1.00 88.94 240 ALA A CA 1
ATOM 1911 C C . ALA A 1 240 ? -5.820 -12.486 21.549 1.00 88.94 240 ALA A C 1
ATOM 1913 O O . ALA A 1 240 ? -5.094 -13.332 22.074 1.00 88.94 240 ALA A O 1
ATOM 1914 N N . LYS A 1 241 ? -6.764 -12.800 20.661 1.00 84.69 241 LYS A N 1
ATOM 1915 C CA . LYS A 1 241 ? -7.070 -14.157 20.202 1.00 84.69 241 LYS A CA 1
ATOM 1916 C C . LYS A 1 241 ? -7.686 -14.106 18.804 1.00 84.69 241 LYS A C 1
ATOM 1918 O O . LYS A 1 241 ? -8.602 -13.328 18.572 1.00 84.69 241 LYS A O 1
ATOM 1923 N N . ASP A 1 242 ? -7.190 -14.945 17.894 1.00 83.94 242 ASP A N 1
ATOM 1924 C CA . ASP A 1 242 ? -7.738 -15.112 16.537 1.00 83.94 242 ASP A CA 1
ATOM 1925 C C . ASP A 1 242 ? -7.898 -13.791 15.753 1.00 83.94 242 ASP A C 1
ATOM 1927 O O . ASP A 1 242 ? -8.888 -13.581 15.068 1.00 83.94 242 ASP A O 1
ATOM 1931 N N . GLY A 1 243 ? -6.933 -12.871 15.887 1.00 81.56 243 GLY A N 1
ATOM 1932 C CA . GLY A 1 243 ? -6.968 -11.541 15.251 1.00 81.56 243 GLY A CA 1
ATOM 1933 C C . GLY A 1 243 ? -7.739 -10.485 16.050 1.00 81.56 243 GLY A C 1
ATOM 1934 O O . GLY A 1 243 ? -7.378 -9.312 16.021 1.00 81.56 243 GLY A O 1
ATOM 1935 N N . ASN A 1 244 ? -8.694 -10.911 16.873 1.00 89.12 244 ASN A N 1
ATOM 1936 C CA . ASN A 1 244 ? -9.441 -10.042 17.777 1.00 89.12 244 ASN A CA 1
ATOM 1937 C C . ASN A 1 244 ? -8.617 -9.700 19.019 1.00 89.12 244 ASN A C 1
ATOM 1939 O O . ASN A 1 244 ? -7.736 -10.459 19.441 1.00 89.12 244 ASN A O 1
ATOM 1943 N N . TRP A 1 245 ? -8.921 -8.570 19.640 1.00 91.44 245 TRP A N 1
ATOM 1944 C CA . TRP A 1 245 ? -8.254 -8.137 20.864 1.00 91.44 245 TRP A CA 1
ATOM 1945 C C . TRP A 1 245 ? -9.144 -7.216 21.681 1.00 91.44 245 TRP A C 1
ATOM 1947 O O . TRP A 1 245 ? -10.150 -6.721 21.193 1.00 91.44 245 TRP A O 1
ATOM 1957 N N . GLY A 1 246 ? -8.807 -6.987 22.943 1.00 91.12 246 GLY A N 1
ATOM 1958 C CA . GLY A 1 246 ? -9.652 -6.176 23.808 1.00 91.12 246 GLY A CA 1
ATOM 1959 C C . GLY A 1 246 ? -9.058 -5.924 25.179 1.00 91.12 246 GLY A C 1
ATOM 1960 O O . GLY A 1 246 ? -7.942 -6.345 25.476 1.00 91.12 246 GLY A O 1
ATOM 1961 N N . GLY A 1 247 ? -9.817 -5.214 26.003 1.00 92.06 247 GLY A N 1
ATOM 1962 C CA . GLY A 1 247 ? -9.452 -4.806 27.358 1.00 92.06 247 GLY A CA 1
ATOM 1963 C C . GLY A 1 247 ? -10.170 -3.517 27.742 1.00 92.06 247 GLY A C 1
ATOM 1964 O O . GLY A 1 247 ? -11.092 -3.081 27.049 1.00 92.06 247 GLY A O 1
ATOM 1965 N N . HIS A 1 248 ? -9.765 -2.887 28.842 1.00 93.69 248 HIS A N 1
ATOM 1966 C CA . HIS A 1 248 ? -10.341 -1.595 29.216 1.00 93.69 248 HIS A CA 1
ATOM 1967 C C . HIS A 1 248 ? -9.640 -0.462 28.460 1.00 93.69 248 HIS A C 1
ATOM 1969 O O . HIS A 1 248 ? -8.418 -0.455 28.315 1.00 93.69 248 HIS A O 1
ATOM 1975 N N . LEU A 1 249 ? -10.404 0.518 27.975 1.00 93.69 249 LEU A N 1
ATOM 1976 C CA . LEU A 1 249 ? -9.839 1.681 27.292 1.00 93.69 249 LEU A CA 1
ATOM 1977 C C . LEU A 1 249 ? -9.606 2.819 28.282 1.00 93.69 249 LEU A C 1
ATOM 1979 O O . LEU A 1 249 ? -10.544 3.293 28.928 1.00 93.69 249 LEU A O 1
ATOM 1983 N N . GLN A 1 250 ? -8.357 3.271 28.371 1.00 93.62 250 GLN A N 1
ATOM 1984 C CA . GLN A 1 250 ? -7.966 4.430 29.168 1.00 93.62 250 GLN A CA 1
ATOM 1985 C C . GLN A 1 250 ? -7.560 5.582 28.252 1.00 93.62 250 GLN A C 1
ATOM 1987 O O . GLN A 1 250 ? -6.792 5.386 27.312 1.00 93.62 250 GLN A O 1
ATOM 1992 N N . ILE A 1 251 ? -8.059 6.778 28.547 1.00 91.62 251 ILE A N 1
ATOM 1993 C CA . ILE A 1 251 ? -7.770 8.010 27.818 1.00 91.62 251 ILE A CA 1
ATOM 1994 C C . ILE A 1 251 ? -6.343 8.462 28.119 1.00 91.62 251 ILE A C 1
ATOM 1996 O O . ILE A 1 251 ? -5.929 8.517 29.280 1.00 91.62 251 ILE A O 1
ATOM 2000 N N . THR A 1 252 ? -5.603 8.814 27.071 1.00 88.62 252 THR A N 1
ATOM 2001 C CA . THR A 1 252 ? -4.205 9.261 27.169 1.00 88.62 252 THR A CA 1
ATOM 2002 C C . THR A 1 252 ? -3.986 10.704 26.719 1.00 88.62 252 THR A C 1
ATOM 2004 O O . THR A 1 252 ? -2.896 11.223 26.908 1.00 88.62 252 THR A O 1
ATOM 2007 N N . CYS A 1 253 ? -4.965 11.359 26.091 1.00 80.44 253 CYS A N 1
ATOM 2008 C CA . CYS A 1 253 ? -4.855 12.781 25.750 1.00 80.44 253 CYS A CA 1
ATOM 2009 C C . CYS A 1 253 ? -5.149 13.680 26.963 1.00 80.44 253 CYS A C 1
ATOM 2011 O O . CYS A 1 253 ? -6.028 13.363 27.769 1.00 80.44 253 CYS A O 1
ATOM 2013 N N . ALA A 1 254 ? -4.477 14.835 27.028 1.00 70.38 254 ALA A N 1
ATOM 2014 C CA . ALA A 1 254 ? -4.459 15.748 28.178 1.00 70.38 254 ALA A CA 1
ATOM 2015 C C . ALA A 1 254 ? -5.849 16.159 28.705 1.00 70.38 254 ALA A C 1
ATOM 2017 O O . ALA A 1 254 ? -6.043 16.305 29.908 1.00 70.38 254 ALA A O 1
ATOM 2018 N N . THR A 1 255 ? -6.845 16.306 27.830 1.00 73.88 255 THR A N 1
ATOM 2019 C CA . THR A 1 255 ? -8.186 16.818 28.169 1.00 73.88 255 THR A CA 1
ATOM 2020 C C . THR A 1 255 ? -8.921 15.994 29.227 1.00 73.88 255 THR A C 1
ATOM 2022 O O . THR A 1 255 ? -9.695 16.540 30.010 1.00 73.88 255 THR A O 1
ATOM 2025 N N . GLN A 1 256 ? -8.726 14.674 29.236 1.00 86.06 256 GLN A N 1
ATOM 2026 C CA . GLN A 1 256 ? -9.388 13.738 30.154 1.00 86.06 256 GLN A CA 1
ATOM 2027 C C . GLN A 1 256 ? -8.431 12.600 30.540 1.00 86.06 256 GLN A C 1
ATOM 2029 O O . GLN A 1 256 ? -8.850 11.452 30.694 1.00 86.06 256 GLN A O 1
ATOM 2034 N N . GLU A 1 257 ? -7.137 12.907 30.644 1.00 88.00 257 GLU A N 1
ATOM 2035 C CA . GLU A 1 257 ? -6.084 11.915 30.850 1.00 88.00 257 GLU A CA 1
ATOM 2036 C C . GLU A 1 257 ? -6.356 11.036 32.081 1.00 88.00 257 GLU A C 1
ATOM 2038 O O . GLU A 1 257 ? -6.809 11.497 33.131 1.00 88.00 257 GLU A O 1
ATOM 2043 N N . GLY A 1 258 ? -6.113 9.734 31.936 1.00 88.62 258 GLY A N 1
ATOM 2044 C CA . GLY A 1 258 ? -6.251 8.755 33.011 1.00 88.62 258 GLY A CA 1
ATOM 2045 C C . GLY A 1 258 ? -7.685 8.285 33.267 1.00 88.62 258 GLY A C 1
ATOM 2046 O O . GLY A 1 258 ? -7.860 7.235 33.895 1.00 88.62 258 GLY A O 1
ATOM 2047 N N . LYS A 1 259 ? -8.702 8.986 32.745 1.00 95.00 259 LYS A N 1
ATOM 2048 C CA . LYS A 1 259 ? -10.093 8.513 32.766 1.00 95.00 259 LYS A CA 1
ATOM 2049 C C . LYS A 1 259 ? -10.290 7.319 31.834 1.00 95.00 259 LYS A C 1
ATOM 2051 O O . LYS A 1 259 ? -9.496 7.062 30.933 1.00 95.00 259 LYS A O 1
ATOM 2056 N N . TRP A 1 260 ? -11.373 6.589 32.052 1.00 95.31 260 TRP A N 1
ATOM 2057 C CA . TRP A 1 260 ? -11.741 5.399 31.291 1.00 95.31 260 TRP A CA 1
ATOM 2058 C C . TRP A 1 260 ? -12.877 5.706 30.319 1.00 95.31 260 TRP A C 1
ATOM 2060 O O . TRP A 1 260 ? -13.698 6.589 30.577 1.00 95.31 260 TRP A O 1
ATOM 2070 N N . ILE A 1 261 ? -12.950 4.963 29.217 1.00 94.44 261 ILE A N 1
ATOM 2071 C CA . ILE A 1 261 ? -14.112 4.995 28.325 1.00 94.44 261 ILE A CA 1
ATOM 2072 C C . ILE A 1 261 ? -15.201 4.124 28.928 1.00 94.44 261 ILE A C 1
ATOM 2074 O O . ILE A 1 261 ? -15.031 2.914 29.023 1.00 94.44 261 ILE A O 1
ATOM 2078 N N . GLY A 1 262 ? -16.311 4.733 29.328 1.00 92.62 262 GLY A N 1
ATOM 2079 C CA . GLY A 1 262 ? -17.475 4.012 29.826 1.00 92.62 262 GLY A CA 1
ATOM 2080 C C . GLY A 1 262 ? -18.761 4.510 29.198 1.00 92.62 262 GLY A C 1
ATOM 2081 O O . GLY A 1 262 ? -18.753 5.337 28.288 1.00 92.62 262 GLY A O 1
ATOM 2082 N N . THR A 1 263 ? -19.881 4.019 29.718 1.00 90.56 263 THR A N 1
ATOM 2083 C CA . THR A 1 263 ? -21.206 4.387 29.222 1.00 90.56 263 THR A CA 1
ATOM 2084 C C . THR A 1 263 ? -22.058 5.043 30.290 1.00 90.56 263 THR A C 1
ATOM 2086 O O . THR A 1 263 ? -22.145 4.546 31.415 1.00 90.56 263 THR A O 1
ATOM 2089 N N . LYS A 1 264 ? -22.804 6.081 29.910 1.00 89.50 264 LYS A N 1
ATOM 2090 C CA . LYS A 1 264 ? -23.911 6.626 30.699 1.00 89.50 264 LYS A CA 1
ATOM 2091 C C . LYS A 1 264 ? -25.179 6.596 29.857 1.00 89.50 264 LYS A C 1
ATOM 2093 O O . LYS A 1 264 ? -25.291 7.319 28.873 1.00 89.50 264 LYS A O 1
ATOM 2098 N N . ARG A 1 265 ? -26.156 5.770 30.256 1.00 86.12 265 ARG A N 1
ATOM 2099 C CA . ARG A 1 265 ? -27.378 5.507 29.463 1.00 86.12 265 ARG A CA 1
ATOM 2100 C C . ARG A 1 265 ? -27.036 5.090 28.022 1.00 86.12 265 ARG A C 1
ATOM 2102 O O . ARG A 1 265 ? -27.583 5.655 27.082 1.00 86.12 265 ARG A O 1
ATOM 2109 N N . ALA A 1 266 ? -26.111 4.138 27.878 1.00 88.69 266 ALA A N 1
ATOM 2110 C CA . ALA A 1 266 ? -25.578 3.618 26.611 1.00 88.69 266 ALA A CA 1
ATOM 2111 C C . ALA A 1 266 ? -24.678 4.567 25.789 1.00 88.69 266 ALA A C 1
ATOM 2113 O O . ALA A 1 266 ? -23.957 4.097 24.914 1.00 88.69 266 ALA A O 1
ATOM 2114 N N . TRP A 1 267 ? -24.664 5.872 26.070 1.00 95.00 267 TRP A N 1
ATOM 2115 C CA . TRP A 1 267 ? -23.780 6.828 25.395 1.00 95.00 267 TRP A CA 1
ATOM 2116 C C . TRP A 1 267 ? -22.360 6.759 25.936 1.00 95.00 267 TRP A C 1
ATOM 2118 O O . TRP A 1 267 ? -22.178 6.683 27.155 1.00 95.00 267 TRP A O 1
ATOM 2128 N N . LEU A 1 268 ? -21.367 6.833 25.051 1.00 95.38 268 LEU A N 1
ATOM 2129 C CA . LEU A 1 268 ? -19.965 6.811 25.450 1.00 95.38 268 LEU A CA 1
ATOM 2130 C C . LEU A 1 268 ? -19.572 8.128 26.117 1.00 95.38 268 LEU A C 1
ATOM 2132 O O . LEU A 1 268 ? -19.793 9.210 25.577 1.00 95.38 268 LEU A O 1
ATOM 2136 N N . THR A 1 269 ? -18.963 8.019 27.294 1.00 95.19 269 THR A N 1
ATOM 2137 C CA . THR A 1 269 ? -18.531 9.152 28.117 1.00 95.19 269 THR A CA 1
ATOM 2138 C C . THR A 1 269 ? -17.222 8.824 28.836 1.00 95.19 269 THR A C 1
ATOM 2140 O O . THR A 1 269 ? -17.056 7.689 29.297 1.00 95.19 269 THR A O 1
ATOM 2143 N N . PRO A 1 270 ? -16.326 9.801 29.037 1.00 94.62 270 PRO A N 1
ATOM 2144 C CA . PRO A 1 270 ? -15.204 9.661 29.961 1.00 94.62 270 PRO A CA 1
ATOM 2145 C C . PRO A 1 270 ? -15.689 9.481 31.406 1.00 94.62 270 PRO A C 1
ATOM 2147 O O . PRO A 1 270 ? -16.485 10.280 31.904 1.00 94.62 270 PRO A O 1
ATOM 2150 N N . VAL A 1 271 ? -15.181 8.471 32.112 1.00 94.69 271 VAL A N 1
ATOM 2151 C CA . VAL A 1 271 ? -15.539 8.177 33.509 1.00 94.69 271 VAL A CA 1
ATOM 2152 C C . VAL A 1 271 ? -14.302 8.014 34.393 1.00 94.69 271 VAL A C 1
ATOM 2154 O O . VAL A 1 271 ? -13.255 7.545 33.953 1.00 94.69 271 VAL A O 1
ATOM 2157 N N . SER A 1 272 ? -14.405 8.419 35.661 1.00 93.69 272 SER A N 1
ATOM 2158 C CA . SER A 1 272 ? -13.268 8.390 36.596 1.00 93.69 272 SER A CA 1
ATOM 2159 C C . SER A 1 272 ? -12.963 6.992 37.148 1.00 93.69 272 SER A C 1
ATOM 2161 O O . SER A 1 272 ? -11.844 6.739 37.584 1.00 93.69 272 SER A O 1
ATOM 2163 N N . SER A 1 273 ? -13.938 6.081 37.143 1.00 92.06 273 SER A N 1
ATOM 2164 C CA . SER A 1 273 ? -13.763 4.687 37.559 1.00 92.06 273 SER A CA 1
ATOM 2165 C C . SER A 1 273 ? -13.590 3.771 36.354 1.00 92.06 273 SER A C 1
ATOM 2167 O O . SER A 1 273 ? -14.085 4.062 35.268 1.00 92.06 273 SER A O 1
ATOM 2169 N N 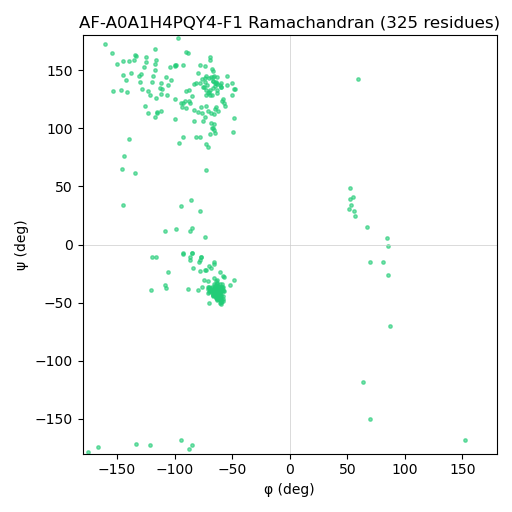. LYS A 1 274 ? -12.912 2.639 36.557 1.00 92.06 274 LYS A N 1
ATOM 2170 C CA . LYS A 1 274 ? -12.726 1.628 35.514 1.00 92.06 274 LYS A CA 1
ATOM 2171 C C . LYS A 1 274 ? -14.083 1.153 34.988 1.00 92.06 274 LYS A C 1
ATOM 2173 O O . LYS A 1 274 ? -14.925 0.701 35.762 1.00 9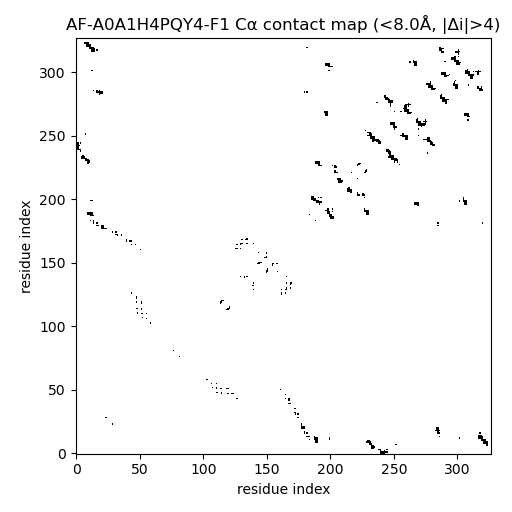2.06 274 LYS A O 1
ATOM 2178 N N . ALA A 1 275 ? -14.281 1.307 33.684 1.00 90.25 275 ALA A N 1
ATOM 2179 C CA . ALA A 1 275 ? -15.492 0.911 32.975 1.00 90.25 275 ALA A CA 1
ATOM 2180 C C . ALA A 1 275 ? -15.422 -0.550 32.506 1.00 90.25 275 ALA A C 1
ATOM 2182 O O . ALA A 1 275 ? -14.456 -1.248 32.802 1.00 90.25 275 ALA A O 1
ATOM 2183 N N . GLN A 1 276 ? -16.432 -1.018 31.773 1.00 90.94 276 GLN A N 1
ATOM 2184 C CA . GLN A 1 276 ? -16.422 -2.356 31.178 1.00 90.94 276 GLN A CA 1
ATOM 2185 C C . GLN A 1 276 ? -15.347 -2.477 30.084 1.00 90.94 276 GLN A C 1
ATOM 2187 O O . GLN A 1 276 ? -15.007 -1.479 29.442 1.00 90.94 276 GLN A O 1
ATOM 2192 N N . PRO A 1 277 ? -14.775 -3.675 29.882 1.00 92.31 277 PRO A N 1
ATOM 2193 C CA . PRO A 1 277 ? -13.846 -3.906 28.791 1.00 92.31 277 PRO A CA 1
ATOM 2194 C C . PRO A 1 277 ? -14.590 -3.966 27.453 1.00 92.31 277 PRO A C 1
ATOM 2196 O O . PRO A 1 277 ? -15.756 -4.363 27.383 1.00 92.31 277 PRO A O 1
ATOM 2199 N N . VAL A 1 278 ? -13.876 -3.627 26.385 1.00 93.56 278 VAL A N 1
ATOM 2200 C CA . VAL A 1 278 ? -14.366 -3.732 25.009 1.00 93.56 278 VAL A CA 1
ATOM 2201 C C . VAL A 1 278 ? -13.526 -4.720 24.209 1.00 93.56 278 VAL A C 1
ATOM 2203 O O . VAL A 1 278 ? -12.356 -4.960 24.523 1.00 93.56 278 VAL A O 1
ATOM 2206 N N . ALA A 1 279 ? -14.127 -5.280 23.170 1.00 93.56 279 ALA A N 1
ATOM 2207 C CA . ALA A 1 279 ? -13.509 -6.142 22.182 1.00 93.56 279 ALA A CA 1
ATOM 2208 C C . ALA A 1 279 ? -13.490 -5.438 20.820 1.00 93.56 279 ALA A C 1
ATOM 2210 O O . ALA A 1 279 ? -14.488 -4.871 20.385 1.00 93.56 279 ALA A O 1
ATOM 2211 N N . PHE A 1 280 ? -12.350 -5.503 20.149 1.00 93.69 280 PHE A N 1
ATOM 2212 C CA . PHE A 1 280 ? -12.135 -5.122 18.764 1.00 93.69 280 PHE A CA 1
ATOM 2213 C C . PHE A 1 280 ? -12.161 -6.401 17.936 1.00 93.69 280 PHE A C 1
ATOM 2215 O O . PHE A 1 280 ? -11.242 -7.224 18.013 1.00 93.69 280 PHE A O 1
ATOM 2222 N N . TYR A 1 281 ? -13.238 -6.572 17.179 1.00 93.50 281 TYR A N 1
ATOM 2223 C CA . TYR A 1 281 ? -13.393 -7.673 16.245 1.00 93.50 281 TYR A CA 1
ATOM 2224 C C . TYR A 1 281 ? -12.857 -7.253 14.885 1.00 93.50 281 TYR A C 1
ATOM 2226 O O . TYR A 1 281 ? -13.359 -6.298 14.294 1.00 93.50 281 TYR A O 1
ATOM 2234 N N . ASP A 1 282 ? -11.820 -7.945 14.426 1.00 91.69 282 ASP A N 1
ATOM 2235 C CA . ASP A 1 282 ? -11.197 -7.703 13.129 1.00 91.69 282 ASP A CA 1
ATOM 2236 C C . ASP A 1 282 ? -12.084 -8.282 12.019 1.00 91.69 282 ASP A C 1
ATOM 2238 O O . ASP A 1 282 ? -12.275 -9.497 11.924 1.00 91.69 282 ASP A O 1
ATOM 2242 N N . MET A 1 283 ? -12.641 -7.400 11.188 1.00 91.06 283 MET A N 1
ATOM 2243 C CA . MET A 1 283 ? -13.480 -7.757 10.040 1.00 91.06 283 MET A CA 1
ATOM 2244 C C . MET A 1 283 ? -12.693 -7.726 8.721 1.00 91.06 283 MET A C 1
ATOM 2246 O O . MET A 1 283 ? -13.283 -7.714 7.641 1.00 91.06 283 MET A O 1
ATOM 2250 N N . GLY A 1 284 ? -11.361 -7.671 8.791 1.00 88.94 284 GLY A N 1
ATOM 2251 C CA . GLY A 1 284 ? -10.449 -7.501 7.666 1.00 88.94 284 GLY A CA 1
ATOM 2252 C C . GLY A 1 284 ? -10.223 -6.027 7.352 1.00 88.94 284 GLY A C 1
ATOM 2253 O O . GLY A 1 284 ? -9.149 -5.488 7.602 1.00 88.94 284 GLY A O 1
ATOM 2254 N N . ASN A 1 285 ? -11.249 -5.360 6.822 1.00 91.00 285 ASN A N 1
ATOM 2255 C CA . ASN A 1 285 ? -11.133 -3.975 6.356 1.00 91.00 285 ASN A CA 1
ATOM 2256 C C . ASN A 1 285 ? -11.497 -2.922 7.387 1.00 91.00 285 ASN A C 1
ATOM 2258 O O . ASN A 1 285 ? -11.308 -1.748 7.104 1.00 91.00 285 ASN A O 1
ATOM 2262 N N . TYR A 1 286 ? -12.041 -3.312 8.534 1.00 94.06 286 TYR A N 1
ATOM 2263 C CA . TYR A 1 286 ? -12.427 -2.432 9.633 1.00 94.06 286 TYR A CA 1
ATOM 2264 C C . TYR A 1 286 ? -12.558 -3.257 10.917 1.00 94.06 286 TYR A C 1
ATOM 2266 O O . TYR A 1 286 ? -12.530 -4.488 10.888 1.00 94.06 286 TYR A O 1
ATOM 2274 N N . TYR A 1 287 ? -12.761 -2.575 12.039 1.00 94.50 287 TYR A N 1
ATOM 2275 C CA . TYR A 1 287 ? -13.118 -3.180 13.314 1.00 94.50 287 TYR A CA 1
ATOM 2276 C C . TYR A 1 287 ? -14.582 -2.932 13.652 1.00 94.50 287 TYR A C 1
ATOM 2278 O O . TYR A 1 287 ? -15.072 -1.805 13.543 1.00 94.50 287 TYR A O 1
ATOM 2286 N N . GLU A 1 288 ? -15.258 -3.965 14.146 1.00 95.88 288 GLU A N 1
ATOM 2287 C CA . GLU A 1 288 ? -16.433 -3.762 14.990 1.00 95.88 288 GLU A CA 1
ATOM 2288 C C . GLU A 1 288 ? -15.967 -3.684 16.445 1.00 95.88 288 GLU A C 1
ATOM 2290 O O . GLU A 1 288 ? -15.196 -4.528 16.908 1.00 95.88 288 GLU A O 1
ATOM 2295 N N . ILE A 1 289 ? -16.440 -2.683 17.184 1.00 95.75 289 ILE A N 1
ATOM 2296 C CA . ILE A 1 289 ? -16.097 -2.510 18.598 1.00 95.75 289 ILE A CA 1
ATOM 2297 C C . ILE A 1 289 ? -17.309 -2.903 19.429 1.00 95.75 289 ILE A C 1
ATOM 2299 O O . ILE A 1 289 ? -18.406 -2.405 19.193 1.00 95.75 289 ILE A O 1
ATOM 2303 N N . TRP A 1 290 ? -17.115 -3.780 20.404 1.00 95.31 290 TRP A N 1
ATOM 2304 C CA . TRP A 1 290 ? -18.192 -4.355 21.202 1.00 95.31 290 TRP A CA 1
ATOM 2305 C C . TRP A 1 290 ? -17.892 -4.240 22.690 1.00 95.31 290 TRP A C 1
ATOM 2307 O O . TRP A 1 290 ? -16.767 -4.462 23.124 1.00 95.31 290 TRP A O 1
ATOM 2317 N N . GLU A 1 291 ? -18.900 -3.920 23.489 1.00 92.81 291 GLU A N 1
ATOM 2318 C CA . GLU A 1 291 ? -18.862 -4.108 24.937 1.00 92.81 291 GLU A CA 1
ATOM 2319 C C . GLU A 1 291 ? -19.333 -5.538 25.240 1.00 92.81 291 GLU A C 1
ATOM 2321 O O . GLU A 1 291 ? -20.457 -5.899 24.884 1.00 92.81 291 GLU A O 1
ATOM 2326 N N . LYS A 1 292 ? -18.486 -6.340 25.907 1.00 84.88 292 LYS A N 1
ATOM 2327 C CA . LYS A 1 292 ? -18.600 -7.815 26.029 1.00 84.88 292 LYS A CA 1
ATOM 2328 C C . LYS A 1 292 ? -18.332 -8.544 24.698 1.00 84.88 292 LYS A C 1
ATOM 2330 O O . LYS A 1 292 ? -17.492 -8.104 23.919 1.00 84.88 292 LYS A O 1
ATOM 2335 N N . ASP A 1 293 ? -18.948 -9.707 24.489 1.00 84.12 293 ASP A N 1
ATOM 2336 C CA . ASP A 1 293 ? -18.798 -10.530 23.287 1.00 84.12 293 ASP A CA 1
ATOM 2337 C C . ASP A 1 293 ? -19.801 -10.159 22.181 1.00 84.12 293 ASP A C 1
ATOM 2339 O O . ASP A 1 293 ? -20.800 -9.489 22.419 1.00 84.12 293 ASP A O 1
ATOM 2343 N N . ARG A 1 294 ? -19.546 -10.621 20.956 1.00 87.56 294 ARG A N 1
ATOM 2344 C CA . ARG A 1 294 ? -20.367 -10.318 19.774 1.00 87.56 294 ARG A CA 1
ATOM 2345 C C . ARG A 1 294 ? -21.771 -10.945 19.785 1.00 87.56 294 ARG A C 1
ATOM 2347 O O . ARG A 1 294 ? -22.631 -10.481 19.047 1.00 87.56 294 ARG A O 1
ATOM 2354 N N . GLU A 1 295 ? -22.013 -11.995 20.572 1.00 83.62 295 GLU A N 1
ATOM 2355 C CA . GLU A 1 295 ? -23.299 -12.716 20.579 1.00 83.62 295 GLU A CA 1
ATOM 2356 C C . GLU A 1 295 ? -24.298 -12.109 21.570 1.00 83.62 295 GLU A C 1
ATOM 2358 O O . GLU A 1 295 ? -25.492 -12.036 21.288 1.00 83.62 295 GLU A O 1
ATOM 2363 N N . SER A 1 296 ? -23.815 -11.677 22.736 1.00 83.25 296 SER A N 1
ATOM 2364 C CA . SER A 1 296 ? -24.647 -11.186 23.843 1.00 83.25 296 SER A CA 1
ATOM 2365 C C . SER A 1 296 ? -24.366 -9.732 24.239 1.00 83.25 296 SER A C 1
ATOM 2367 O O . SER A 1 296 ? -25.102 -9.136 25.038 1.00 83.25 296 SER A O 1
ATOM 2369 N N . GLY A 1 297 ? -23.286 -9.166 23.703 1.00 89.12 297 GLY A N 1
ATOM 2370 C CA . GLY A 1 297 ? -22.806 -7.827 23.989 1.00 89.12 297 GLY A CA 1
ATOM 2371 C C . GLY A 1 297 ? -23.472 -6.742 23.160 1.00 89.12 297 GLY A C 1
ATOM 2372 O O . GLY A 1 297 ? -24.506 -6.927 22.515 1.00 89.12 297 GLY A O 1
ATOM 2373 N N . TRP A 1 298 ? -22.928 -5.539 23.299 1.00 95.06 298 TRP A N 1
ATOM 2374 C CA . TRP A 1 298 ? -23.493 -4.328 22.718 1.00 95.06 298 TRP A CA 1
ATOM 2375 C C . TRP A 1 298 ? -22.501 -3.779 21.700 1.00 95.06 298 TRP A C 1
ATOM 2377 O O . TRP A 1 298 ? -21.333 -3.570 22.025 1.00 95.06 298 TRP A O 1
ATOM 2387 N N . ALA A 1 299 ? -22.954 -3.552 20.471 1.00 96.19 299 ALA A N 1
ATOM 2388 C CA . ALA A 1 299 ? -22.113 -3.027 19.406 1.00 96.19 299 ALA A CA 1
ATOM 2389 C C . ALA A 1 299 ? -21.990 -1.513 19.530 1.00 96.19 299 ALA A C 1
ATOM 2391 O O . ALA A 1 299 ? -22.977 -0.822 19.795 1.00 96.19 299 ALA A O 1
ATOM 2392 N N . LEU A 1 300 ? -20.792 -0.989 19.305 1.00 97.19 300 LEU A N 1
ATOM 2393 C CA . LEU A 1 300 ? -20.582 0.437 19.149 1.00 97.19 300 LEU A CA 1
ATOM 2394 C C . LEU A 1 300 ? -21.179 0.877 17.815 1.00 97.19 300 LEU A C 1
ATOM 2396 O O . LEU A 1 300 ? -20.892 0.288 16.773 1.00 97.19 300 LEU A O 1
ATOM 2400 N N . VAL A 1 301 ? -21.975 1.935 17.839 1.00 96.69 301 VAL A N 1
ATOM 2401 C CA . VAL A 1 301 ? -22.527 2.573 16.646 1.00 96.69 301 VAL A CA 1
ATOM 2402 C C . VAL A 1 301 ? -22.366 4.084 16.737 1.00 96.69 301 VAL A C 1
ATOM 2404 O O . VAL A 1 301 ? -22.159 4.645 17.819 1.00 96.69 301 VAL A O 1
ATOM 2407 N N . VAL A 1 302 ? -22.490 4.736 15.587 1.00 94.81 302 VAL A N 1
ATOM 2408 C CA . VAL A 1 302 ? -22.711 6.177 15.498 1.00 94.81 302 VAL A CA 1
ATOM 2409 C C . VAL A 1 302 ? -24.223 6.400 15.400 1.00 94.81 302 VAL A C 1
ATOM 2411 O O . VAL A 1 302 ? -24.865 5.912 14.475 1.00 94.81 302 VAL A O 1
ATOM 2414 N N . GLU A 1 303 ? -24.810 7.101 16.370 1.00 92.75 303 GLU A N 1
ATOM 2415 C CA . GLU A 1 303 ? -26.222 7.501 16.361 1.00 92.75 303 GLU A CA 1
ATOM 2416 C C . GLU A 1 303 ? -26.304 9.034 16.347 1.00 92.75 303 GLU A C 1
ATOM 2418 O O . GLU A 1 303 ? -25.951 9.707 17.323 1.00 92.75 303 GLU A O 1
ATOM 2423 N N . GLY A 1 304 ? -26.736 9.593 15.212 1.00 89.88 304 GLY A N 1
ATOM 2424 C CA . GLY A 1 304 ? -26.542 11.014 14.922 1.00 89.88 304 GLY A CA 1
ATOM 2425 C C . GLY A 1 304 ? -25.046 11.313 14.821 1.00 89.88 304 GLY A C 1
ATOM 2426 O O . GLY A 1 304 ? -24.360 10.710 14.010 1.00 89.88 304 GLY A O 1
ATOM 2427 N N . ASP A 1 305 ? -24.538 12.177 15.698 1.00 91.69 305 ASP A N 1
ATOM 2428 C CA . ASP A 1 305 ? -23.107 12.507 15.783 1.00 91.69 305 ASP A CA 1
ATOM 2429 C C . ASP A 1 305 ? -22.430 11.935 17.036 1.00 91.69 305 ASP A C 1
ATOM 2431 O O . ASP A 1 305 ? -21.317 12.332 17.378 1.00 91.69 305 ASP A O 1
ATOM 2435 N N . HIS A 1 306 ? -23.097 11.037 17.762 1.00 94.00 306 HIS A N 1
ATOM 2436 C CA . HIS A 1 306 ? -22.629 10.525 19.048 1.00 94.00 306 HIS A CA 1
ATOM 2437 C C . HIS A 1 306 ? -22.373 9.025 18.996 1.00 94.00 306 HIS A C 1
ATOM 2439 O O . HIS A 1 306 ? -23.037 8.278 18.281 1.00 94.00 306 HIS A O 1
ATOM 2445 N N . LEU A 1 307 ? -21.424 8.575 19.810 1.00 96.12 307 LEU A N 1
ATOM 2446 C CA . LEU A 1 307 ? -21.122 7.165 19.974 1.00 96.12 307 LEU A CA 1
ATOM 2447 C C . LEU A 1 307 ? -21.999 6.537 21.053 1.00 96.12 307 LEU A C 1
ATOM 2449 O O . LEU A 1 307 ? -22.109 7.049 22.176 1.00 96.12 307 LEU A O 1
ATOM 2453 N N . ARG A 1 308 ? -22.569 5.377 20.729 1.00 96.06 308 ARG A N 1
ATOM 2454 C CA . ARG A 1 308 ? -23.455 4.630 21.620 1.00 96.06 308 ARG A CA 1
ATOM 2455 C C . ARG A 1 308 ? -23.228 3.131 21.496 1.00 96.06 308 ARG A C 1
ATOM 2457 O O . ARG A 1 308 ? -23.049 2.629 20.393 1.00 96.06 308 ARG A O 1
ATOM 2464 N N . PHE A 1 309 ? -23.289 2.416 22.614 1.00 95.50 309 PHE A N 1
ATOM 2465 C CA . PHE A 1 309 ? -23.387 0.959 22.606 1.00 95.50 309 PHE A CA 1
ATOM 2466 C C . PHE A 1 309 ? -24.854 0.532 22.515 1.00 95.50 309 PHE A C 1
ATOM 2468 O O . PHE A 1 309 ? -25.671 0.927 23.347 1.00 95.50 309 PHE A O 1
ATOM 2475 N N . ILE A 1 310 ? -25.204 -0.267 21.510 1.00 93.44 310 ILE A N 1
ATOM 2476 C CA . ILE A 1 310 ? -26.568 -0.753 21.290 1.00 93.44 310 ILE A CA 1
ATOM 2477 C C . ILE A 1 310 ? -26.576 -2.280 21.316 1.00 93.44 310 ILE A C 1
ATOM 2479 O O . ILE A 1 310 ? -25.804 -2.942 20.623 1.00 93.44 310 ILE A O 1
ATOM 2483 N N . GLN A 1 311 ? -27.472 -2.842 22.125 1.00 90.56 311 GLN A N 1
ATOM 2484 C CA . GLN A 1 311 ? -27.731 -4.277 22.138 1.00 90.56 311 GLN A CA 1
ATOM 2485 C C . GLN A 1 311 ? -28.482 -4.686 20.869 1.00 90.56 311 GLN A C 1
ATOM 2487 O O . GLN A 1 311 ? -29.439 -4.013 20.490 1.00 90.56 311 GLN A O 1
ATOM 2492 N N . ASN A 1 312 ? -28.093 -5.808 20.257 1.00 84.69 312 ASN A N 1
ATOM 2493 C CA . ASN A 1 312 ? -28.713 -6.332 19.032 1.00 84.69 312 ASN A CA 1
ATOM 2494 C C . ASN A 1 312 ? -28.736 -5.303 17.888 1.00 84.69 312 ASN A C 1
ATOM 2496 O O . ASN A 1 312 ? -29.742 -5.155 17.200 1.00 84.69 312 ASN A O 1
ATOM 2500 N N . ALA A 1 313 ? -27.647 -4.551 17.712 1.00 85.00 313 ALA A N 1
ATOM 2501 C CA . ALA A 1 313 ? -27.544 -3.625 16.594 1.00 85.00 313 ALA A CA 1
ATOM 2502 C C . ALA A 1 313 ? -27.543 -4.404 15.268 1.00 85.00 313 ALA A C 1
ATOM 2504 O O . ALA A 1 313 ? -26.608 -5.155 14.995 1.00 85.00 313 ALA A O 1
ATOM 2505 N N . ASP A 1 314 ? -28.547 -4.168 14.418 1.00 83.81 314 ASP A N 1
ATOM 2506 C CA . ASP A 1 314 ? -28.630 -4.773 13.078 1.00 83.81 314 ASP A CA 1
ATOM 2507 C C . ASP A 1 314 ? -27.435 -4.387 12.188 1.00 83.81 314 ASP A C 1
ATOM 2509 O O . ASP A 1 314 ? -27.113 -5.071 11.214 1.00 83.81 314 ASP A O 1
ATOM 2513 N N . ARG A 1 315 ? -26.791 -3.255 12.501 1.00 89.19 315 ARG A N 1
ATOM 251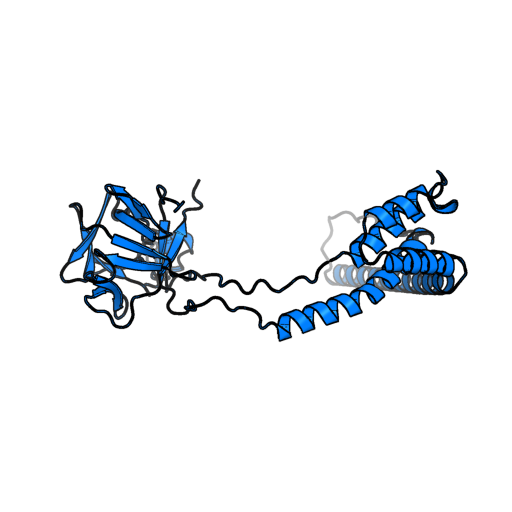4 C CA . ARG A 1 315 ? -25.619 -2.717 11.805 1.00 89.19 315 ARG A CA 1
ATOM 2515 C C . ARG A 1 315 ? -24.615 -2.154 12.816 1.00 89.19 315 ARG A C 1
ATOM 2517 O O . ARG A 1 315 ? -24.723 -0.981 13.176 1.00 89.19 315 ARG A O 1
ATOM 2524 N N . PRO A 1 316 ? -23.656 -2.968 13.289 1.00 94.38 316 PRO A N 1
ATOM 2525 C CA . PRO A 1 316 ? -22.518 -2.479 14.059 1.00 94.38 316 PRO A CA 1
ATOM 2526 C C . PRO A 1 316 ? -21.765 -1.385 13.295 1.00 94.38 316 PRO A C 1
ATOM 2528 O O . PRO A 1 316 ? -21.657 -1.432 12.066 1.00 94.38 316 PRO A O 1
ATOM 2531 N N . GLY A 1 317 ? -21.235 -0.402 14.019 1.00 95.19 317 GLY A N 1
ATOM 2532 C CA . GLY A 1 317 ? -20.411 0.637 13.422 1.00 95.19 317 GLY A CA 1
ATOM 2533 C C . GLY A 1 317 ? -19.094 0.062 12.905 1.00 95.19 317 GLY A C 1
ATOM 2534 O O . GLY A 1 317 ? -18.505 -0.838 13.509 1.00 95.19 317 GLY A O 1
ATOM 2535 N N . LYS A 1 318 ? -18.631 0.607 11.782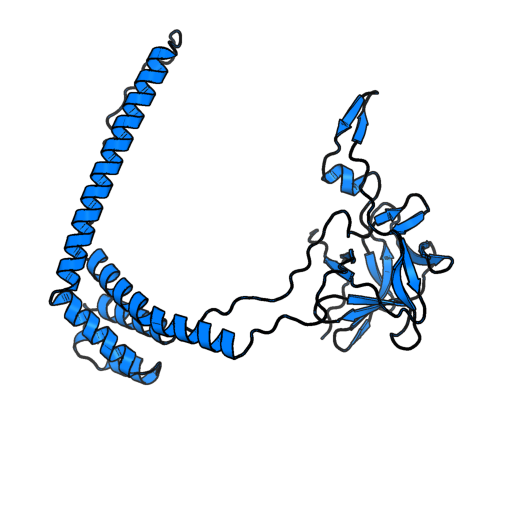 1.00 96.38 318 LYS A N 1
ATOM 2536 C CA . LYS A 1 318 ? -17.333 0.282 11.195 1.00 96.38 318 LYS A CA 1
ATOM 2537 C C . LYS A 1 318 ? -16.317 1.304 11.669 1.00 96.38 318 LYS A C 1
ATOM 2539 O O . LYS A 1 318 ? -16.514 2.503 11.465 1.00 96.38 318 LYS A O 1
ATOM 2544 N N . PHE A 1 319 ? -15.259 0.841 12.318 1.00 96.19 319 PHE A N 1
ATOM 2545 C CA . PHE A 1 319 ? -14.248 1.711 12.902 1.00 96.19 319 PHE A CA 1
ATOM 2546 C C . PHE A 1 319 ? -12.853 1.338 12.437 1.00 96.19 319 PHE A C 1
ATOM 2548 O O . PHE A 1 319 ? -12.550 0.189 12.135 1.00 96.19 319 PHE A O 1
ATOM 2555 N N . GLN A 1 320 ? -11.984 2.331 12.439 1.00 94.81 320 GLN A N 1
ATOM 2556 C CA . GLN A 1 320 ? -10.574 2.199 12.140 1.00 94.81 320 GLN A CA 1
ATOM 2557 C C . GLN A 1 320 ? -9.754 2.757 13.282 1.00 94.81 320 GLN A C 1
ATOM 2559 O O . GLN A 1 320 ? -10.230 3.548 14.102 1.00 94.81 320 GLN A O 1
ATOM 2564 N N . ILE A 1 321 ? -8.492 2.351 13.303 1.00 91.56 321 ILE A N 1
ATOM 2565 C CA . ILE A 1 321 ? -7.550 2.743 14.335 1.00 91.56 321 ILE A CA 1
ATOM 2566 C C . ILE A 1 321 ? -6.351 3.399 13.672 1.00 91.56 321 ILE A C 1
ATOM 2568 O O . ILE A 1 321 ? -5.795 2.875 12.709 1.00 91.56 321 ILE A O 1
ATOM 2572 N N . ALA A 1 322 ? -5.954 4.551 14.199 1.00 87.56 322 ALA A N 1
ATOM 2573 C CA . ALA A 1 322 ? -4.730 5.231 13.808 1.00 87.56 322 ALA A CA 1
ATOM 2574 C C . ALA A 1 322 ? -3.783 5.257 15.006 1.00 87.56 322 ALA A C 1
ATOM 2576 O O . ALA A 1 322 ? -4.078 5.891 16.020 1.00 87.56 322 ALA A O 1
ATOM 2577 N N . ASP A 1 323 ? -2.656 4.561 14.892 1.00 78.62 323 ASP A N 1
ATOM 2578 C CA . ASP A 1 323 ? -1.624 4.580 15.925 1.00 78.62 323 ASP A CA 1
ATOM 2579 C C . ASP A 1 323 ? -0.975 5.965 16.019 1.00 78.62 323 ASP A C 1
ATOM 2581 O O . ASP A 1 323 ? -0.865 6.701 15.030 1.00 78.62 323 ASP A O 1
ATOM 2585 N N . SER A 1 324 ? -0.490 6.312 17.210 1.00 57.56 324 SER A N 1
ATOM 2586 C CA . SER A 1 324 ? 0.432 7.429 17.346 1.00 57.56 324 SER A CA 1
ATOM 2587 C C . SER A 1 324 ? 1.734 7.077 16.624 1.00 57.56 324 SER A C 1
ATOM 2589 O O . SER A 1 324 ? 2.490 6.237 17.105 1.00 57.56 324 SER A O 1
ATOM 2591 N N . ILE A 1 325 ? 2.047 7.768 15.527 1.00 42.00 325 ILE A N 1
ATOM 2592 C CA . ILE A 1 325 ? 3.438 7.915 15.053 1.00 42.00 325 ILE A CA 1
ATOM 2593 C C . ILE A 1 325 ? 4.172 8.980 15.897 1.00 42.00 325 ILE A C 1
ATOM 2595 O O . ILE A 1 325 ? 5.029 9.702 15.400 1.00 42.00 325 ILE A O 1
ATOM 2599 N N . TRP A 1 326 ? 3.767 9.147 17.157 1.00 32.72 326 TRP A N 1
ATOM 2600 C CA . TRP A 1 326 ? 4.410 10.059 18.089 1.00 32.72 326 TRP A CA 1
ATOM 2601 C C . TRP A 1 326 ? 5.459 9.249 18.847 1.00 32.72 326 TRP A C 1
ATOM 2603 O O . TRP A 1 326 ? 5.126 8.560 19.814 1.00 32.72 326 TRP A O 1
ATOM 2613 N N . ASP A 1 327 ? 6.677 9.276 18.302 1.00 27.42 327 ASP A N 1
ATOM 2614 C CA . ASP A 1 327 ? 7.919 9.068 19.053 1.00 27.42 327 ASP A CA 1
ATOM 2615 C C . ASP A 1 327 ? 8.093 10.180 20.101 1.00 27.42 327 ASP A C 1
ATOM 2617 O O . ASP A 1 327 ? 7.762 11.353 19.791 1.00 27.42 327 ASP A O 1
#

Mean predicted aligned error: 14.28 Å

Radius of gyration: 33.26 Å; Cα contacts (8 Å, |Δi|>4): 482; chains: 1; bounding box: 65×77×77 Å

pLDDT: mean 81.94, std 14.65, range [27.42, 97.19]